Protein 4M0N (pdb70)

Sequence (212 aa):
LTEISVNHGEHKQVTLPDGTVVHLLNAGTVVMRYPTEEFTSDIRLVEMEGEAFFNVMRDEGKPFIVRTRQADVKVLGASFNVKAYQEDEELMAVSVRTGKVEVDMPESSVVMRLLPNEQIIIVNNTNGEILKKNEDAQKVTAWLQGGLYFNRTPISSSVIHDLERMYNQEIVLDPNVVFDDYIYGEHDNKSLEAVLNAIQYSTGIRYRKEESRIVLYKTS

InterPro domains:
  IPR006860 FecR protein [PF04773] (127-222)
  IPR012373 Fe(2+)-dicitrate sensor, transmembrane component [PIRSF018266] (3-333)
  IPR012373 Fe(2+)-dicitrate sensor, transmembrane component [PTHR30273] (1-334)
  IPR032508 Protein FecR, C-terminal [PF16344] (265-331)

Nearest PDB structures (foldseek):
  4m0n-assembly1_A  TM=1.005E+00  e=3.330E-44  Parabacteroides distasonis ATCC 8503
  4m0h-assembly2_B  TM=9.981E-01  e=7.808E-43  Parabacteroides distasonis ATCC 8503
  6ovm-assembly1_R  TM=8.233E-01  e=3.545E-16  Pseudomonas capeferrum
  7ahi-assembly1_5K  TM=8.043E-01  e=1.012E+00  Salmonella enterica subsp. enterica serovar Typhimurium str. LT2

Structure (mmCIF, N/CA/C/O backbone):
data_4M0N
#
_entry.id   4M0N
#
_cell.length_a   31.386
_cell.length_b   115.242
_cell.length_c   115.032
_cell.angle_alpha   90.000
_cell.angle_beta   90.000
_cell.angle_gamma   90.000
#
_symmetry.space_group_name_H-M   'C 2 2 21'
#
loop_
_entity.id
_entity.type
_entity.pdbx_description
1 polymer 'Conserved hypothetical protein, putative anti-sigma factor'
2 non-polymer 'MAGNESIUM ION'
3 non-polymer 1,2-ETHANEDIOL
4 water water
#
loop_
_atom_site.group_PDB
_atom_site.id
_atom_site.type_symbol
_atom_site.label_atom_id
_atom_site.label_alt_id
_atom_site.label_comp_id
_atom_site.label_asym_id
_atom_site.label_entity_id
_atom_site.label_seq_id
_atom_site.pdbx_PDB_ins_code
_atom_site.Cartn_x
_atom_site.Cartn_y
_atom_site.Cartn_z
_atom_site.occupancy
_atom_site.B_iso_or_equiv
_atom_site.auth_seq_id
_atom_site.auth_comp_id
_atom_site.auth_asym_id
_atom_site.auth_atom_id
_atom_site.pdbx_PDB_model_num
ATOM 1 N N . LEU A 1 20 ? 5.721 -35.552 6.725 1.00 33.45 125 LEU A N 1
ATOM 2 C CA . LEU A 1 20 ? 5.244 -34.208 7.179 1.00 30.98 125 LEU A CA 1
ATOM 3 C C . LEU A 1 20 ? 5.735 -33.120 6.252 1.00 29.53 125 LEU A C 1
ATOM 4 O O . LEU A 1 20 ? 6.901 -33.095 5.842 1.00 31.12 125 LEU A O 1
ATOM 9 N N . THR A 1 21 ? 4.822 -32.236 5.879 1.00 26.42 126 THR A N 1
ATOM 10 C CA . THR A 1 21 ? 5.235 -31.036 5.216 1.00 26.56 126 THR A CA 1
ATOM 11 C C . THR A 1 21 ? 4.731 -29.840 5.969 1.00 22.95 126 THR A C 1
ATOM 12 O O . THR A 1 21 ? 3.805 -29.912 6.791 1.00 24.23 126 THR A O 1
ATOM 16 N N . GLU A 1 22 ? 5.350 -28.724 5.642 1.00 21.06 127 GLU A N 1
ATOM 17 C CA . GLU A 1 22 ? 5.050 -27.520 6.324 1.00 21.13 127 GLU A CA 1
ATOM 18 C C . GLU A 1 22 ? 5.013 -26.387 5.339 1.00 23.03 127 GLU A C 1
ATOM 19 O O . GLU A 1 22 ? 5.918 -26.237 4.487 1.00 26.94 127 GLU A O 1
ATOM 25 N N . ILE A 1 23 ? 3.971 -25.583 5.448 1.00 22.67 128 ILE A N 1
ATOM 26 C CA . ILE A 1 23 ? 3.896 -24.385 4.661 1.00 24.85 128 ILE A CA 1
ATOM 27 C C . ILE A 1 23 ? 3.773 -23.196 5.555 1.00 25.33 128 ILE A C 1
ATOM 28 O O . ILE A 1 23 ? 3.203 -23.266 6.654 1.00 22.98 128 ILE A O 1
ATOM 33 N N . SER A 1 24 ? 4.323 -22.099 5.071 1.00 23.86 129 SER A N 1
ATOM 34 C CA . SER A 1 24 ? 4.262 -20.865 5.778 1.00 24.23 129 SER A CA 1
ATOM 35 C C . SER A 1 24 ? 3.878 -19.797 4.789 1.00 26.43 129 SER A C 1
ATOM 36 O O . SER A 1 24 ? 4.063 -19.955 3.563 1.00 27.32 129 SER A O 1
ATOM 39 N N . VAL A 1 25 ? 3.340 -18.719 5.331 1.00 19.71 130 VAL A N 1
ATOM 40 C CA . VAL A 1 25 ? 2.824 -17.608 4.563 1.00 19.23 130 VAL A CA 1
ATOM 41 C C . VAL A 1 25 ? 3.509 -16.360 5.050 1.00 18.35 130 VAL A C 1
ATOM 42 O O . VAL A 1 25 ? 3.518 -16.064 6.250 1.00 17.15 130 VAL A O 1
ATOM 46 N N . ASN A 1 26 ? 4.113 -15.637 4.136 1.00 19.14 131 ASN A N 1
ATOM 47 C CA . ASN A 1 26 ? 4.763 -14.394 4.489 1.00 21.86 131 ASN A CA 1
ATOM 48 C C . ASN A 1 26 ? 3.770 -13.327 4.859 1.00 18.76 131 ASN A C 1
ATOM 49 O O . ASN A 1 26 ? 2.575 -13.379 4.487 1.00 17.95 131 ASN A O 1
ATOM 54 N N . HIS A 1 27 ? 4.253 -12.303 5.550 1.00 21.00 132 HIS A N 1
ATOM 55 C CA . HIS A 1 27 ? 3.407 -11.137 5.777 1.00 20.70 132 HIS A CA 1
ATOM 56 C C . HIS A 1 27 ? 3.049 -10.505 4.419 1.00 19.29 132 HIS A C 1
ATOM 57 O O . HIS A 1 27 ? 3.864 -10.504 3.484 1.00 19.72 132 HIS A O 1
ATOM 64 N N . GLY A 1 28 ? 1.817 -10.011 4.300 1.00 20.12 133 GLY A N 1
ATOM 65 C CA . GLY A 1 28 ? 1.326 -9.441 3.046 1.00 21.62 133 GLY A CA 1
ATOM 66 C C . GLY A 1 28 ? 0.802 -10.426 2.023 1.00 23.79 133 GLY A C 1
ATOM 67 O O . GLY A 1 28 ? 0.459 -10.036 0.901 1.00 24.93 133 GLY A O 1
ATOM 68 N N . GLU A 1 29 ? 0.711 -11.704 2.402 1.00 20.49 134 GLU A N 1
ATOM 69 C CA . GLU A 1 29 ? 0.303 -12.771 1.496 1.00 21.21 134 GLU A CA 1
ATOM 70 C C . GLU A 1 29 ? -0.729 -13.679 2.150 1.00 21.32 134 GLU A C 1
ATOM 71 O O . GLU A 1 29 ? -0.990 -13.580 3.362 1.00 17.68 134 GLU A O 1
ATOM 77 N N . HIS A 1 30 ? -1.304 -14.545 1.309 1.00 24.30 135 HIS A N 1
ATOM 78 C CA . HIS A 1 30 ? -2.165 -15.662 1.718 1.00 25.73 135 HIS A CA 1
ATOM 79 C C . HIS A 1 30 ? -1.720 -16.911 0.986 1.00 30.74 135 HIS A C 1
ATOM 80 O O . HIS A 1 30 ? -0.995 -16.865 -0.030 1.00 29.98 135 HIS A O 1
ATOM 87 N N . LYS A 1 31 ? -2.240 -18.034 1.449 1.00 28.99 136 LYS A N 1
ATOM 88 C CA . LYS A 1 31 ? -2.099 -19.285 0.725 1.00 25.90 136 LYS A CA 1
ATOM 89 C C . LYS A 1 31 ? -3.386 -20.059 0.905 1.00 24.37 136 LYS A C 1
ATOM 90 O O . LYS A 1 31 ? -4.160 -19.858 1.864 1.00 22.54 136 LYS A O 1
ATOM 96 N N . GLN A 1 32 ? -3.639 -20.922 -0.060 1.00 25.32 137 GLN A N 1
ATOM 97 C CA . GLN A 1 32 ? -4.789 -21.799 0.004 1.00 28.12 137 GLN A CA 1
ATOM 98 C C . GLN A 1 32 ? -4.247 -23.141 -0.350 1.00 28.09 137 GLN A C 1
ATOM 99 O O . GLN A 1 32 ? -3.464 -23.289 -1.306 1.00 32.49 137 GLN A O 1
ATOM 105 N N . VAL A 1 33 ? -4.635 -24.132 0.423 1.00 21.17 138 VAL A N 1
ATOM 106 C CA . VAL A 1 33 ? -4.194 -25.482 0.173 1.00 24.40 138 VAL A CA 1
ATOM 107 C C . VAL A 1 33 ? -5.330 -26.456 0.364 1.00 24.79 138 VAL A C 1
ATOM 108 O O . VAL A 1 33 ? -6.208 -26.273 1.205 1.00 25.46 138 VAL A O 1
ATOM 112 N N . THR A 1 34 ? -5.329 -27.488 -0.457 1.00 24.52 139 THR A N 1
ATOM 113 C CA . THR A 1 34 ? -6.259 -28.553 -0.280 1.00 26.45 139 THR A CA 1
ATOM 114 C C . THR A 1 34 ? -5.499 -29.720 0.339 1.00 24.21 139 THR A C 1
ATOM 115 O O . THR A 1 34 ? -4.486 -30.188 -0.205 1.00 24.69 139 THR A O 1
ATOM 119 N N . LEU A 1 35 ? -5.999 -30.193 1.472 1.00 23.83 140 LEU A N 1
ATOM 120 C CA . LEU A 1 35 ? -5.385 -31.315 2.151 1.00 23.03 140 LEU A CA 1
ATOM 121 C C . LEU A 1 35 ? -5.739 -32.664 1.511 1.00 26.78 140 LEU A C 1
ATOM 122 O O . LEU A 1 35 ? -6.662 -32.757 0.702 1.00 23.63 140 LEU A O 1
ATOM 127 N N . PRO A 1 36 ? -5.009 -33.727 1.878 1.00 26.87 141 PRO A N 1
ATOM 128 C CA . PRO A 1 36 ? -5.232 -35.055 1.276 1.00 28.92 141 PRO A CA 1
ATOM 129 C C . PRO A 1 36 ? -6.645 -35.606 1.417 1.00 27.98 141 PRO A C 1
ATOM 130 O O . PRO A 1 36 ? -7.049 -36.461 0.623 1.00 29.78 141 PRO A O 1
ATOM 134 N N . ASP A 1 37 ? -7.376 -35.161 2.441 1.00 27.62 142 ASP A N 1
ATOM 135 C CA . ASP A 1 37 ? -8.753 -35.585 2.646 1.00 25.56 142 ASP A CA 1
ATOM 136 C C . ASP A 1 37 ? -9.758 -34.702 1.894 1.00 25.50 142 ASP A C 1
ATOM 137 O O . ASP A 1 37 ? -10.965 -34.906 2.027 1.00 26.91 142 ASP A O 1
ATOM 142 N N . GLY A 1 38 ? -9.276 -33.682 1.183 1.00 23.13 143 GLY A N 1
ATOM 143 C CA . GLY A 1 38 ? -10.168 -32.750 0.485 1.00 24.10 143 GLY A CA 1
ATOM 144 C C . GLY A 1 38 ? -10.534 -31.499 1.272 1.00 21.80 143 GLY A C 1
ATOM 145 O O . GLY A 1 38 ? -11.231 -30.623 0.763 1.00 22.13 143 GLY A O 1
ATOM 146 N N . THR A 1 39 ? -10.096 -31.415 2.531 1.00 20.91 144 THR A N 1
ATOM 147 C CA . THR A 1 39 ? -10.282 -30.225 3.325 1.00 19.58 144 THR A CA 1
ATOM 148 C C . THR A 1 39 ? -9.533 -29.050 2.704 1.00 18.34 144 THR A C 1
ATOM 149 O O . THR A 1 39 ? -8.374 -29.183 2.332 1.00 19.75 144 THR A O 1
ATOM 153 N N . VAL A 1 40 ? -10.185 -27.900 2.610 1.00 18.32 145 VAL A N 1
ATOM 154 C CA . VAL A 1 40 ? -9.576 -26.707 2.065 1.00 19.54 145 VAL A CA 1
ATOM 155 C C . VAL A 1 40 ? -9.173 -25.838 3.242 1.00 17.24 145 VAL A C 1
ATOM 156 O O . VAL A 1 40 ? -9.970 -25.622 4.170 1.00 17.42 145 VAL A O 1
ATOM 160 N N . VAL A 1 41 ? -7.937 -25.387 3.224 1.00 15.99 146 VAL A N 1
ATOM 161 C CA . VAL A 1 41 ? -7.451 -24.503 4.242 1.00 15.80 146 VAL A CA 1
ATOM 162 C C . VAL A 1 41 ? -6.950 -23.211 3.591 1.00 16.58 146 VAL A C 1
ATOM 163 O O . VAL A 1 41 ? -6.129 -23.260 2.653 1.00 18.66 146 VAL A O 1
ATOM 167 N N . HIS A 1 42 ? -7.456 -22.088 4.058 1.00 15.43 147 HIS A N 1
ATOM 168 C CA . HIS A 1 42 ? -6.941 -20.762 3.673 1.00 16.53 147 HIS A CA 1
ATOM 169 C C . HIS A 1 42 ? -6.075 -20.269 4.815 1.00 15.30 147 HIS A C 1
ATOM 170 O O . HIS A 1 42 ? -6.536 -20.233 5.971 1.00 15.57 147 HIS A O 1
ATOM 177 N N . LEU A 1 43 ? -4.826 -19.890 4.502 1.00 14.36 148 LEU A N 1
ATOM 178 C CA A LEU A 1 43 ? -3.868 -19.461 5.511 0.50 15.15 148 LEU A CA 1
ATOM 179 C CA B LEU A 1 43 ? -3.848 -19.474 5.502 0.50 15.30 148 LEU A CA 1
ATOM 180 C C . LEU A 1 43 ? -3.606 -17.979 5.371 1.00 15.26 148 LEU A C 1
ATOM 181 O O . LEU A 1 43 ? -3.292 -17.504 4.283 1.00 16.85 148 LEU A O 1
ATOM 190 N N . ASN A 1 44 ? -3.735 -17.246 6.476 1.00 12.86 149 ASN A N 1
ATOM 191 C CA . ASN A 1 44 ? -3.527 -15.804 6.480 1.00 14.61 149 ASN A CA 1
ATOM 192 C C . ASN A 1 44 ? -2.038 -15.510 6.646 1.00 14.15 149 ASN A C 1
ATOM 193 O O . ASN A 1 44 ? -1.250 -16.389 6.997 1.00 15.00 149 ASN A O 1
ATOM 198 N N . ALA A 1 45 ? -1.674 -14.269 6.369 1.00 14.20 150 ALA A N 1
ATOM 199 C CA . ALA A 1 45 ? -0.327 -13.758 6.490 1.00 14.83 150 ALA A CA 1
ATOM 200 C C . ALA A 1 45 ? 0.306 -14.132 7.822 1.00 15.01 150 ALA A C 1
ATOM 201 O O . ALA A 1 45 ? -0.303 -13.951 8.879 1.00 14.31 150 ALA A O 1
ATOM 203 N N . GLY A 1 46 ? 1.516 -14.681 7.776 1.00 15.99 151 GLY A N 1
ATOM 204 C CA . GLY A 1 46 ? 2.258 -14.919 9.017 1.00 16.02 151 GLY A CA 1
ATOM 205 C C . GLY A 1 46 ? 2.057 -16.268 9.648 1.00 15.86 151 GLY A C 1
ATOM 206 O O . GLY A 1 46 ? 2.482 -16.505 10.803 1.00 16.19 151 GLY A O 1
ATOM 207 N N . THR A 1 47 ? 1.362 -17.137 8.931 1.00 14.83 152 THR A N 1
ATOM 208 C CA . THR A 1 47 ? 0.935 -18.432 9.458 1.00 13.99 152 THR A CA 1
ATOM 209 C C . THR A 1 47 ? 1.784 -19.580 8.992 1.00 15.32 152 THR A C 1
ATOM 210 O O . THR A 1 47 ? 2.275 -19.586 7.867 1.00 17.21 152 THR A O 1
ATOM 214 N N . VAL A 1 48 ? 1.908 -20.566 9.873 1.00 15.14 153 VAL A N 1
ATOM 215 C CA A VAL A 1 48 ? 2.576 -21.834 9.580 0.50 15.57 153 VAL A CA 1
ATOM 216 C CA B VAL A 1 48 ? 2.564 -21.828 9.546 0.50 15.60 153 VAL A CA 1
ATOM 217 C C . VAL A 1 48 ? 1.629 -22.967 9.866 1.00 16.07 153 VAL A C 1
ATOM 218 O O . VAL A 1 48 ? 0.930 -22.938 10.900 1.00 14.78 153 VAL A O 1
ATOM 225 N N . MET A 1 49 ? 1.597 -23.945 8.959 1.00 15.71 154 MET A N 1
ATOM 226 C CA . MET A 1 49 ? 0.839 -25.149 9.146 1.00 15.87 154 MET A CA 1
ATOM 227 C C . MET A 1 49 ? 1.666 -26.381 8.730 1.00 16.50 154 MET A C 1
ATOM 228 O O . MET A 1 49 ? 2.352 -26.377 7.693 1.00 17.36 154 MET A O 1
ATOM 233 N N . ARG A 1 50 ? 1.564 -27.426 9.546 1.00 16.63 155 ARG A N 1
ATOM 234 C CA . ARG A 1 50 ? 2.274 -28.689 9.373 1.00 20.39 155 ARG A CA 1
ATOM 235 C C . ARG A 1 50 ? 1.221 -29.769 9.230 1.00 21.48 155 ARG A C 1
ATOM 236 O O . ARG A 1 50 ? 0.286 -29.845 10.041 1.00 20.37 155 ARG A O 1
ATOM 244 N N . TYR A 1 51 ? 1.340 -30.586 8.185 1.00 20.21 156 TYR A N 1
ATOM 245 C CA . TYR A 1 51 ? 0.364 -31.642 7.906 1.00 21.99 156 TYR A CA 1
ATOM 246 C C . TYR A 1 51 ? 1.085 -32.769 7.202 1.00 24.57 156 TYR A C 1
ATOM 247 O O . TYR A 1 51 ? 2.162 -32.545 6.618 1.00 23.62 156 TYR A O 1
ATOM 256 N N . PRO A 1 52 ? 0.517 -33.981 7.276 1.00 25.60 157 PRO A N 1
ATOM 257 C CA . PRO A 1 52 ? 1.095 -35.158 6.643 1.00 27.14 157 PRO A CA 1
ATOM 258 C C . PRO A 1 52 ? 0.650 -35.247 5.173 1.00 27.79 157 PRO A C 1
ATOM 259 O O . PRO A 1 52 ? -0.451 -34.841 4.830 1.00 25.41 157 PRO A O 1
ATOM 263 N N . THR A 1 53 ? 1.482 -35.795 4.298 1.00 31.26 158 THR A N 1
ATOM 264 C CA . THR A 1 53 ? 1.058 -35.960 2.895 1.00 33.07 158 THR A CA 1
ATOM 265 C C . THR A 1 53 ? -0.057 -37.033 2.743 1.00 33.26 158 THR A C 1
ATOM 266 O O . THR A 1 53 ? -0.732 -37.092 1.725 1.00 35.80 158 THR A O 1
ATOM 270 N N . GLU A 1 54 ? -0.252 -37.851 3.772 1.00 33.80 159 GLU A N 1
ATOM 271 C CA A GLU A 1 54 ? -1.372 -38.785 3.862 0.50 34.53 159 GLU A CA 1
ATOM 272 C CA B GLU A 1 54 ? -1.421 -38.731 3.863 0.50 33.14 159 GLU A CA 1
ATOM 273 C C . GLU A 1 54 ? -1.841 -38.851 5.316 1.00 34.03 159 GLU A C 1
ATOM 274 O O . GLU A 1 54 ? -1.003 -38.883 6.215 1.00 31.52 159 GLU A O 1
ATOM 285 N N . PHE A 1 55 ? -3.154 -38.880 5.548 1.00 33.40 160 PHE A N 1
ATOM 286 C CA . PHE A 1 55 ? -3.701 -39.026 6.895 1.00 35.11 160 PHE A CA 1
ATOM 287 C C . PHE A 1 55 ? -3.819 -40.541 7.146 1.00 40.50 160 PHE A C 1
ATOM 288 O O . PHE A 1 55 ? -4.790 -41.174 6.721 1.00 43.59 160 PHE A O 1
ATOM 296 N N . THR A 1 56 ? -2.819 -41.117 7.797 1.00 46.36 161 THR A N 1
ATOM 297 C CA . THR A 1 56 ? -2.776 -42.574 7.990 1.00 55.87 161 THR A CA 1
ATOM 298 C C . THR A 1 56 ? -3.340 -43.026 9.340 1.00 58.52 161 THR A C 1
ATOM 299 O O . THR A 1 56 ? -3.588 -44.220 9.537 1.00 58.97 161 THR A O 1
ATOM 303 N N . SER A 1 57 ? -3.536 -42.092 10.271 1.00 47.29 162 SER A N 1
ATOM 304 C CA . SER A 1 57 ? -3.997 -42.466 11.610 1.00 52.04 162 SER A CA 1
ATOM 305 C C . SER A 1 57 ? -5.529 -42.471 11.666 1.00 49.92 162 SER A C 1
ATOM 306 O O . SER A 1 57 ? -6.184 -42.292 10.638 1.00 56.59 162 SER A O 1
ATOM 309 N N . ASP A 1 58 ? -6.090 -42.694 12.857 1.00 42.60 163 ASP A N 1
ATOM 310 C CA . ASP A 1 58 ? -7.545 -42.627 13.064 1.00 42.02 163 ASP A CA 1
ATOM 311 C C . ASP A 1 58 ? -8.061 -41.184 13.223 1.00 34.82 163 ASP A C 1
ATOM 312 O O . ASP A 1 58 ? -9.264 -40.956 13.413 1.00 33.97 163 ASP A O 1
ATOM 317 N N . ILE A 1 59 ? -7.156 -40.215 13.179 1.00 34.16 164 ILE A N 1
ATOM 318 C CA . ILE A 1 59 ? -7.559 -38.821 13.222 1.00 31.84 164 ILE A CA 1
ATOM 319 C C . ILE A 1 59 ? -6.853 -38.125 12.079 1.00 28.84 164 ILE A C 1
ATOM 320 O O . ILE A 1 59 ? -5.801 -38.575 11.611 1.00 31.80 164 ILE A O 1
ATOM 325 N N . ARG A 1 60 ? -7.468 -37.063 11.592 1.00 24.41 165 ARG A N 1
ATOM 326 C CA . ARG A 1 60 ? -6.843 -36.208 10.622 1.00 22.00 165 ARG A CA 1
ATOM 327 C C . ARG A 1 60 ? -6.269 -35.025 11.408 1.00 22.77 165 ARG A C 1
ATOM 328 O O . ARG A 1 60 ? -7.003 -34.109 11.730 1.00 23.49 165 ARG A O 1
ATOM 336 N N . LEU A 1 61 ? -4.967 -35.051 11.689 1.00 20.94 166 LEU A N 1
ATOM 337 C CA . LEU A 1 61 ? -4.326 -34.046 12.545 1.00 23.11 166 LEU A CA 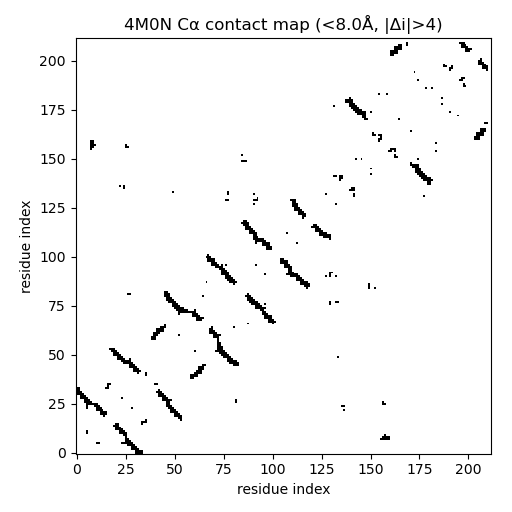1
ATOM 338 C C . LEU A 1 61 ? -3.441 -33.084 11.773 1.00 21.56 166 LEU A C 1
ATOM 339 O O . LEU A 1 61 ? -2.588 -33.508 11.002 1.00 21.16 166 LEU A O 1
ATOM 344 N N . VAL A 1 62 ? -3.639 -31.787 11.995 1.00 17.32 167 VAL A N 1
ATOM 345 C CA . VAL A 1 62 ? -2.733 -30.759 11.515 1.00 16.63 167 VAL A CA 1
ATOM 346 C C . VAL A 1 62 ? -2.333 -29.873 12.707 1.00 15.67 167 VAL A C 1
ATOM 347 O O . VAL A 1 62 ? -3.033 -29.833 13.744 1.00 14.76 167 VAL A O 1
ATOM 351 N N . GLU A 1 63 ? -1.163 -29.255 12.592 1.00 15.59 168 GLU A N 1
ATOM 352 C CA . GLU A 1 63 ? -0.663 -28.320 13.599 1.00 16.14 168 GLU A CA 1
ATOM 353 C C . GLU A 1 63 ? -0.552 -26.973 12.951 1.00 15.55 168 GLU A C 1
ATOM 354 O O . GLU A 1 63 ? -0.124 -26.864 11.801 1.00 16.32 168 GLU A O 1
ATOM 360 N N . MET A 1 64 ? -0.969 -25.929 13.660 1.00 15.99 169 MET A N 1
ATOM 361 C CA . MET A 1 64 ? -0.958 -24.629 13.084 1.00 14.90 169 MET A CA 1
ATOM 362 C C . MET A 1 64 ? -0.645 -23.570 14.116 1.00 14.92 169 MET A C 1
ATOM 363 O O . MET A 1 64 ? -1.042 -23.676 15.275 1.00 14.43 169 MET A O 1
ATOM 368 N N . GLU A 1 65 ? 0.097 -22.561 13.692 1.00 13.77 170 GLU A N 1
ATOM 369 C CA . GLU A 1 65 ? 0.314 -21.351 14.435 1.00 15.12 170 GLU A CA 1
ATOM 370 C C . GLU A 1 65 ? 0.131 -20.179 13.490 1.00 14.87 170 GLU A C 1
ATOM 371 O O . GLU A 1 65 ? 0.737 -20.142 12.395 1.00 16.15 170 GLU A O 1
ATOM 377 N N . GLY A 1 66 ? -0.761 -19.263 13.862 1.00 14.13 171 GLY A N 1
ATOM 378 C CA . GLY A 1 66 ? -1.183 -18.164 12.986 1.00 12.46 171 GLY A CA 1
ATOM 379 C C . GLY A 1 66 ? -2.679 -18.213 12.832 1.00 12.68 171 GLY A C 1
ATOM 380 O O . GLY A 1 66 ? -3.379 -18.628 13.759 1.00 13.68 171 GLY A O 1
ATOM 381 N N . GLU A 1 67 ? -3.176 -17.865 11.647 1.00 12.76 172 GLU A N 1
ATOM 382 C CA . GLU A 1 67 ? -4.614 -17.851 11.391 1.00 12.13 172 GLU A CA 1
ATOM 383 C C . GLU A 1 67 ? -4.953 -18.581 10.131 1.00 13.14 172 GLU A C 1
ATOM 384 O O . GLU A 1 67 ? -4.305 -18.380 9.094 1.00 13.45 172 GLU A O 1
ATOM 390 N N . ALA A 1 68 ? -5.939 -19.485 10.215 1.00 13.78 173 ALA A N 1
ATOM 391 C CA . ALA A 1 68 ? -6.379 -20.235 9.051 1.00 12.78 173 ALA A CA 1
ATOM 392 C C . ALA A 1 68 ? -7.860 -20.488 9.138 1.00 12.28 173 ALA A C 1
ATOM 393 O O . ALA A 1 68 ? -8.408 -20.645 10.226 1.00 12.84 173 ALA A O 1
ATOM 395 N N . PHE A 1 69 ? -8.477 -20.539 7.963 1.00 13.19 174 PHE A N 1
ATOM 396 C CA . PHE A 1 69 ? -9.887 -20.921 7.831 1.00 13.53 174 PHE A CA 1
ATOM 397 C C . PHE A 1 69 ? -9.896 -22.317 7.221 1.00 14.31 174 PHE A C 1
ATOM 398 O O . PHE A 1 69 ? -9.359 -22.533 6.113 1.00 16.14 174 PHE A O 1
ATOM 406 N N . PHE A 1 70 ? -10.550 -23.235 7.922 1.00 13.70 175 PHE A N 1
ATOM 407 C CA . PHE A 1 70 ? -10.698 -24.616 7.531 1.00 14.52 175 PHE A CA 1
ATOM 408 C C . PHE A 1 70 ? -12.120 -24.925 7.056 1.00 14.68 175 PHE A C 1
ATOM 409 O O . PHE A 1 70 ? -13.085 -24.598 7.745 1.00 16.87 175 PHE A O 1
ATOM 417 N N . ASN A 1 71 ? -12.244 -25.535 5.885 1.00 16.61 176 ASN A N 1
ATOM 418 C CA . ASN A 1 71 ? -13.522 -26.085 5.471 1.00 17.89 176 ASN A CA 1
ATOM 419 C C . ASN A 1 71 ? -13.316 -27.584 5.411 1.00 18.81 176 ASN A C 1
ATOM 420 O O . ASN A 1 71 ? -12.826 -28.117 4.415 1.00 18.22 176 ASN A O 1
ATOM 425 N N . VAL A 1 72 ? -13.650 -28.247 6.520 1.00 20.21 177 VAL A N 1
ATOM 426 C CA . VAL A 1 72 ? -13.349 -29.650 6.699 1.00 19.62 177 VAL A CA 1
ATOM 427 C C . VAL A 1 72 ? -14.363 -30.588 6.075 1.00 25.82 177 VAL A C 1
ATOM 428 O O . VAL A 1 72 ? -15.531 -30.547 6.402 1.00 25.22 177 VAL A O 1
ATOM 432 N N . MET A 1 73 ? -13.859 -31.436 5.176 1.00 29.36 178 MET A N 1
ATOM 433 C CA . MET A 1 73 ? -14.620 -32.516 4.578 1.00 29.11 178 MET A CA 1
ATOM 434 C C . MET A 1 73 ? -15.147 -33.491 5.629 1.00 32.11 178 MET A C 1
ATOM 435 O O . MET A 1 73 ? -14.400 -33.982 6.459 1.00 27.98 178 MET A O 1
ATOM 440 N N . ARG A 1 74 ? -16.453 -33.760 5.588 1.00 31.80 179 ARG A N 1
ATOM 441 C CA . ARG A 1 74 ? -17.079 -34.544 6.619 1.00 35.71 179 ARG A CA 1
ATOM 442 C C . ARG A 1 74 ? -16.561 -35.962 6.523 1.00 39.27 179 ARG A C 1
ATOM 443 O O . ARG A 1 74 ? -16.601 -36.582 5.466 1.00 44.15 179 ARG A O 1
ATOM 451 N N . ASP A 1 75 ? -16.000 -36.417 7.633 1.00 45.39 180 ASP A N 1
ATOM 452 C CA . ASP A 1 75 ? -15.729 -37.816 7.856 1.00 41.61 180 ASP A CA 1
ATOM 453 C C . ASP A 1 75 ? -16.062 -38.079 9.321 1.00 43.02 180 ASP A C 1
ATOM 454 O O . ASP A 1 75 ? -15.268 -37.782 10.211 1.00 38.62 180 ASP A O 1
ATOM 459 N N . GLU A 1 76 ? -17.262 -38.601 9.572 1.00 44.14 181 GLU A N 1
ATOM 460 C CA . GLU A 1 76 ? -17.676 -38.936 10.937 1.00 49.35 181 GLU A CA 1
ATOM 461 C C . GLU A 1 76 ? -16.746 -39.988 11.550 1.00 48.68 181 GLU A C 1
ATOM 462 O O . GLU A 1 76 ? -16.499 -39.987 12.757 1.00 52.33 181 GLU A O 1
ATOM 468 N N . GLY A 1 77 ? -16.221 -40.870 10.707 1.00 48.35 182 GLY A N 1
ATOM 469 C CA . GLY A 1 77 ? -15.322 -41.928 11.160 1.00 47.87 182 GLY A CA 1
ATOM 470 C C . GLY A 1 77 ? -13.919 -41.483 11.521 1.00 48.33 182 GLY A C 1
ATOM 471 O O . GLY A 1 77 ? -13.147 -42.280 12.048 1.00 45.09 182 GLY A O 1
ATOM 472 N N . LYS A 1 78 ? -13.590 -40.213 11.253 1.00 38.37 183 LYS A N 1
ATOM 473 C CA . LYS A 1 78 ? -12.219 -39.746 11.342 1.00 35.79 183 LYS A CA 1
ATOM 474 C C . LYS A 1 78 ? -12.230 -38.257 11.703 1.00 28.52 183 LYS A C 1
ATOM 475 O O . LYS A 1 78 ? -12.304 -37.401 10.827 1.00 31.56 183 LYS A O 1
ATOM 481 N N . PRO A 1 79 ? -12.215 -37.951 13.004 1.00 24.39 184 PRO A N 1
ATOM 482 C CA . PRO A 1 79 ? -12.243 -36.549 13.388 1.00 23.67 184 PRO A CA 1
ATOM 483 C C . PRO A 1 79 ? -11.045 -35.806 12.827 1.00 22.26 184 PRO A C 1
ATOM 484 O O . PRO A 1 79 ? -9.966 -36.402 12.624 1.00 28.59 184 PRO A O 1
ATOM 488 N N . PHE A 1 80 ? -11.246 -34.521 12.571 1.00 19.96 185 PHE A N 1
ATOM 489 C CA . PHE A 1 80 ? -10.193 -33.635 12.101 1.00 19.20 185 PHE A CA 1
ATOM 490 C C . PHE A 1 80 ? -9.802 -32.771 13.289 1.00 17.87 185 PHE A C 1
ATOM 491 O O . PHE A 1 80 ? -10.680 -32.216 13.925 1.00 16.92 185 PHE A O 1
ATOM 499 N N . ILE A 1 81 ? -8.509 -32.671 13.566 1.00 16.10 186 ILE A N 1
ATOM 500 C CA . ILE A 1 81 ? -8.036 -31.862 14.688 1.00 16.97 186 ILE A CA 1
ATOM 501 C C . ILE A 1 81 ? -7.059 -30.804 14.223 1.00 15.61 186 ILE A C 1
ATOM 502 O O . ILE A 1 81 ? -6.017 -31.105 13.593 1.00 16.01 186 ILE A O 1
ATOM 507 N N . VAL A 1 82 ? -7.384 -29.554 14.524 1.00 13.72 187 VAL A N 1
ATOM 508 C CA . VAL A 1 82 ? -6.410 -28.485 14.341 1.00 13.98 187 VAL A CA 1
ATOM 509 C C . VAL A 1 82 ? -5.763 -28.277 15.711 1.00 14.37 187 VAL A C 1
ATOM 510 O O . VAL A 1 82 ? -6.418 -27.847 16.657 1.00 13.59 187 VAL A O 1
ATOM 514 N N . ARG A 1 83 ? -4.490 -28.604 15.801 1.00 13.69 188 ARG A N 1
ATOM 515 C CA . ARG A 1 83 ? -3.743 -28.505 17.046 1.00 14.84 188 ARG A CA 1
ATOM 516 C C . ARG A 1 83 ? -2.940 -27.228 17.075 1.00 14.99 188 ARG A C 1
ATOM 517 O O . ARG A 1 83 ? -2.010 -27.014 16.274 1.00 15.07 188 ARG A O 1
ATOM 525 N N . THR A 1 84 ? -3.335 -26.378 18.004 1.00 14.78 189 THR A N 1
ATOM 526 C CA . THR A 1 84 ? -2.607 -25.189 18.321 1.00 13.49 189 THR A CA 1
ATOM 527 C C . THR A 1 84 ? -2.033 -25.296 19.728 1.00 14.34 189 THR A C 1
ATOM 528 O O . THR A 1 84 ? -2.404 -26.163 20.525 1.00 15.67 189 THR A O 1
ATOM 532 N N . ARG A 1 85 ? -1.109 -24.402 20.015 1.00 15.20 190 ARG A N 1
ATOM 533 C CA . ARG A 1 85 ? -0.493 -24.426 21.318 1.00 17.93 190 ARG A CA 1
ATOM 534 C C . ARG A 1 85 ? -1.544 -24.375 22.429 1.00 18.89 190 ARG A C 1
ATOM 535 O O . ARG A 1 85 ? -1.394 -25.069 23.434 1.00 20.57 190 ARG A O 1
ATOM 543 N N . GLN A 1 86 ? -2.569 -23.541 22.247 1.00 17.75 191 GLN A N 1
ATOM 544 C CA . GLN A 1 86 ? -3.556 -23.247 23.276 1.00 19.81 191 GLN A CA 1
ATOM 545 C C . GLN A 1 86 ? -4.669 -24.294 23.371 1.00 18.63 191 GLN A C 1
ATOM 546 O O . GLN A 1 86 ? -5.303 -24.434 24.421 1.00 19.61 191 GLN A O 1
ATOM 552 N N . ALA A 1 87 ? -4.936 -24.965 22.251 1.00 15.18 192 ALA A N 1
ATOM 553 C CA . ALA A 1 87 ? -6.173 -25.719 22.125 1.00 14.00 192 ALA A CA 1
ATOM 554 C C . ALA A 1 87 ? -6.138 -26.639 20.962 1.00 14.45 192 ALA A C 1
ATOM 555 O O . ALA A 1 87 ? -5.511 -26.360 19.945 1.00 15.38 192 ALA A O 1
ATOM 557 N N . ASP A 1 88 ? -6.868 -27.728 21.091 1.00 13.31 193 ASP A N 1
ATOM 558 C CA . ASP A 1 88 ? -7.224 -28.504 19.925 1.00 14.61 193 ASP A CA 1
ATOM 559 C C . ASP A 1 88 ? -8.615 -28.126 19.481 1.00 15.44 193 ASP A C 1
ATOM 560 O O . ASP A 1 88 ? -9.544 -28.046 20.299 1.00 18.46 193 ASP A O 1
ATOM 565 N N . VAL A 1 89 ? -8.801 -27.988 18.173 1.00 14.08 194 VAL A N 1
ATOM 566 C CA . VAL A 1 89 ? -10.123 -27.777 17.637 1.00 14.67 194 VAL A CA 1
ATOM 567 C C . VAL A 1 89 ? -10.493 -29.032 16.869 1.00 16.09 194 VAL A C 1
ATOM 568 O O . VAL A 1 89 ? -9.830 -29.386 15.880 1.00 17.41 194 VAL A O 1
ATOM 572 N N . LYS A 1 90 ? -11.573 -29.683 17.302 1.00 14.89 195 LYS A N 1
ATOM 573 C CA . LYS A 1 90 ? -11.945 -31.011 16.807 1.00 17.90 195 LYS A CA 1
ATOM 574 C C . LYS A 1 90 ? -13.294 -30.985 16.112 1.00 17.40 195 LYS A C 1
ATOM 575 O O . LYS A 1 90 ? -14.271 -30.466 16.671 1.00 18.39 195 LYS A O 1
ATOM 581 N N . VAL A 1 91 ? -13.356 -31.484 14.886 1.00 16.56 196 VAL A N 1
ATOM 582 C CA . VAL A 1 91 ? -14.601 -31.508 14.177 1.00 17.77 196 VAL A CA 1
ATOM 583 C C . VAL A 1 91 ? -14.761 -32.839 13.451 1.00 19.70 196 VAL A C 1
ATOM 584 O O . VAL A 1 91 ? -13.781 -33.567 13.234 1.00 20.04 196 VAL A O 1
ATOM 588 N N . LEU A 1 92 ? -15.988 -33.122 13.031 1.00 22.11 197 LEU A N 1
ATOM 589 C CA . LEU A 1 92 ? -16.207 -34.179 12.049 1.00 23.22 197 LEU A CA 1
ATOM 590 C C . LEU A 1 92 ? -16.363 -33.607 10.641 1.00 22.47 197 LEU A C 1
ATOM 591 O O . LEU A 1 92 ? -15.895 -34.175 9.662 1.00 26.13 197 LEU A O 1
ATOM 596 N N . GLY A 1 93 ? -17.053 -32.482 10.560 1.00 25.22 198 GLY A N 1
ATOM 597 C CA . GLY A 1 93 ? -17.265 -31.779 9.303 1.00 26.46 198 GLY A CA 1
ATOM 598 C C . GLY A 1 93 ? -17.779 -30.432 9.721 1.00 24.88 198 GLY A C 1
ATOM 599 O O . GLY A 1 93 ? -18.801 -30.351 10.356 1.00 27.43 198 GLY A O 1
ATOM 600 N N . ALA A 1 94 ? -17.025 -29.377 9.435 1.00 18.86 199 ALA A N 1
ATOM 601 C CA . ALA A 1 94 ? -17.400 -28.020 9.816 1.00 18.17 199 ALA A CA 1
ATOM 602 C C . ALA A 1 94 ? -16.499 -27.044 9.095 1.00 16.46 199 ALA A C 1
ATOM 603 O O . ALA A 1 94 ? -15.449 -27.445 8.593 1.00 16.55 199 ALA A O 1
ATOM 605 N N . SER A 1 95 ? -16.898 -25.788 9.010 1.00 15.03 200 SER A N 1
ATOM 606 C CA . SER A 1 95 ? -15.969 -24.767 8.527 1.00 16.12 200 SER A CA 1
ATOM 607 C C . SER A 1 95 ? -15.837 -23.732 9.608 1.00 15.82 200 SER A C 1
ATOM 608 O O . SER A 1 95 ? -16.811 -23.308 10.227 1.00 15.61 200 SER A O 1
ATOM 611 N N . PHE A 1 96 ? -14.605 -23.341 9.848 1.00 14.49 201 PHE A N 1
ATOM 612 C CA . PHE A 1 96 ? -14.306 -22.507 11.006 1.00 15.06 201 PHE A CA 1
ATOM 613 C C . PHE A 1 96 ? -12.964 -21.834 10.862 1.00 12.93 201 PHE A C 1
ATOM 614 O O . PHE A 1 96 ? -12.066 -22.338 10.157 1.00 14.17 201 PHE A O 1
ATOM 622 N N . ASN A 1 97 ? -12.859 -20.683 11.531 1.00 11.82 202 ASN A N 1
ATOM 623 C CA . ASN A 1 97 ? -11.624 -19.917 11.626 1.00 10.79 202 ASN A CA 1
ATOM 624 C C . ASN A 1 97 ? -10.917 -20.140 12.938 1.00 10.47 202 ASN A C 1
ATOM 625 O O . ASN A 1 97 ? -11.525 -20.162 13.991 1.00 11.53 202 ASN A O 1
ATOM 630 N N . VAL A 1 98 ? -9.593 -20.287 12.865 1.00 10.57 203 VAL A N 1
ATOM 631 C CA . VAL A 1 98 ? -8.756 -20.380 14.051 1.00 11.54 203 VAL A CA 1
ATOM 632 C C . VAL A 1 98 ? -7.710 -19.293 13.918 1.00 11.72 203 VAL A C 1
ATOM 633 O O . VAL A 1 98 ? -6.910 -19.289 12.985 1.00 12.86 203 VAL A O 1
ATOM 637 N N . LYS A 1 99 ? -7.772 -18.355 14.842 1.00 11.24 204 LYS A N 1
ATOM 638 C CA . LYS A 1 99 ? -6.813 -17.243 14.862 1.00 11.74 204 LYS A CA 1
ATOM 639 C C . LYS A 1 99 ? -5.982 -17.426 16.097 1.00 11.80 204 LYS A C 1
ATOM 640 O O . LYS A 1 99 ? -6.459 -17.208 17.231 1.00 11.90 204 LYS A O 1
ATOM 646 N N . ALA A 1 100 ? -4.716 -17.809 15.918 1.00 12.59 205 ALA A N 1
ATOM 647 C CA . ALA A 1 100 ? -3.848 -18.238 17.035 1.00 12.45 205 ALA A CA 1
ATOM 648 C C . ALA A 1 100 ? -2.403 -17.870 16.760 1.00 13.11 205 ALA A C 1
ATOM 649 O O . ALA A 1 100 ? -1.531 -18.696 16.751 1.00 13.01 205 ALA A O 1
ATOM 651 N N . TYR A 1 101 ? -2.181 -16.605 16.493 1.00 12.51 206 TYR A N 1
ATOM 652 C CA . TYR A 1 101 ? -0.831 -16.096 16.270 1.00 12.60 206 TYR A CA 1
ATOM 653 C C . TYR A 1 101 ? -0.106 -16.114 17.619 1.00 14.40 206 TYR A C 1
ATOM 654 O O . TYR A 1 101 ? -0.588 -15.579 18.643 1.00 14.98 206 TYR A O 1
ATOM 663 N N . GLN A 1 102 ? 1.082 -16.699 17.604 1.00 15.91 207 GLN A N 1
ATOM 664 C CA . GLN A 1 102 ? 1.854 -16.817 18.840 1.00 17.09 207 GLN A CA 1
ATOM 665 C C . GLN A 1 102 ? 2.259 -15.472 19.429 1.00 17.97 207 GLN A C 1
ATOM 666 O O . GLN A 1 102 ? 2.371 -15.351 20.673 1.00 18.60 207 GLN A O 1
ATOM 672 N N . GLU A 1 103 ? 2.407 -14.452 18.579 1.00 17.69 208 GLU A N 1
ATOM 673 C CA . GLU A 1 103 ? 2.682 -13.075 19.031 1.00 20.23 208 GLU A CA 1
ATOM 674 C C . GLU A 1 103 ? 1.506 -12.237 19.574 1.00 20.13 208 GLU A C 1
ATOM 675 O O . GLU A 1 103 ? 1.710 -11.099 20.032 1.00 21.33 208 GLU A O 1
ATOM 681 N N . ASP A 1 104 ? 0.283 -12.760 19.527 1.00 16.80 209 ASP A N 1
ATOM 682 C CA . ASP A 1 104 ? -0.901 -11.974 19.868 1.00 16.13 209 ASP A CA 1
ATOM 683 C C . ASP A 1 104 ? -1.350 -12.302 21.292 1.00 18.69 209 ASP A C 1
ATOM 684 O O . ASP A 1 104 ? -1.109 -13.393 21.797 1.00 17.52 209 ASP A O 1
ATOM 689 N N . GLU A 1 105 ? -2.041 -11.357 21.890 1.00 18.75 210 GLU A N 1
ATOM 690 C CA A GLU A 1 105 ? -2.597 -11.545 23.223 0.50 20.43 210 GLU A CA 1
ATOM 691 C CA B GLU A 1 105 ? -2.615 -11.518 23.215 0.50 20.40 210 GLU A CA 1
ATOM 692 C C . GLU A 1 105 ? -3.835 -12.441 23.181 1.00 17.79 210 GLU A C 1
ATOM 693 O O . GLU A 1 105 ? -4.150 -13.078 24.179 1.00 18.61 210 GLU A O 1
ATOM 704 N N . LEU A 1 106 ? -4.528 -12.503 22.043 1.00 16.65 211 LEU A N 1
ATOM 705 C CA . LEU A 1 106 ? -5.742 -13.291 21.959 1.00 16.60 211 LEU A CA 1
ATOM 706 C C . LEU A 1 106 ? -5.660 -14.404 20.942 1.00 17.03 211 LEU A C 1
ATOM 707 O O . LEU A 1 106 ? -4.969 -14.274 19.923 1.00 19.45 211 LEU A O 1
ATOM 712 N N . MET A 1 107 ? -6.375 -15.494 21.227 1.00 14.11 212 MET A N 1
ATOM 713 C CA . MET A 1 107 ? -6.628 -16.562 20.293 1.00 13.67 212 MET A CA 1
ATOM 714 C C . MET A 1 107 ? -8.148 -16.725 20.180 1.00 13.74 212 MET A C 1
ATOM 715 O O . MET A 1 107 ? -8.855 -16.526 21.146 1.00 14.45 212 MET A O 1
ATOM 720 N N . ALA A 1 108 ? -8.639 -16.980 18.982 1.00 12.67 213 ALA A N 1
ATOM 721 C CA . ALA A 1 108 ? -10.081 -17.126 18.798 1.00 13.77 213 ALA A CA 1
ATOM 722 C C . ALA A 1 108 ? -10.421 -18.169 17.769 1.00 14.56 213 ALA A C 1
ATOM 723 O O . ALA A 1 108 ? -9.785 -18.260 16.700 1.00 13.51 213 ALA A O 1
ATOM 725 N N . VAL A 1 109 ? -11.461 -18.942 18.091 1.00 13.84 214 VAL A N 1
ATOM 726 C CA . VAL A 1 109 ? -12.042 -19.908 17.183 1.00 13.28 214 VAL A CA 1
ATOM 727 C C . VAL A 1 109 ? -13.482 -19.502 16.911 1.00 12.66 214 VAL A C 1
ATOM 728 O O . VAL A 1 109 ? -14.240 -19.238 17.833 1.00 13.49 214 VAL A O 1
ATOM 732 N N . SER A 1 110 ? -13.821 -19.398 15.631 1.00 12.71 215 SER A N 1
ATOM 733 C CA . SER A 1 110 ? -15.109 -18.833 15.189 1.00 13.69 215 SER A CA 1
ATOM 734 C C . SER A 1 110 ? -15.709 -19.761 14.156 1.00 13.77 215 SER A C 1
ATOM 735 O O . SER A 1 110 ? -15.060 -20.099 13.167 1.00 14.15 215 SER A O 1
ATOM 738 N N . VAL A 1 111 ? -16.946 -20.202 14.388 1.00 14.23 216 VAL A N 1
ATOM 739 C CA . VAL A 1 111 ? -17.555 -21.237 13.563 1.00 14.82 216 VAL A CA 1
ATOM 740 C C . VAL A 1 111 ? -18.432 -20.616 12.485 1.00 15.15 216 VAL A C 1
ATOM 741 O O . VAL A 1 111 ? -19.273 -19.781 12.775 1.00 16.02 216 VAL A O 1
ATOM 745 N N . ARG A 1 112 ? -18.183 -20.992 11.240 1.00 16.02 217 ARG A N 1
ATOM 746 C CA . ARG A 1 112 ? -19.001 -20.549 10.130 1.00 16.91 217 ARG A CA 1
ATOM 747 C C . ARG A 1 112 ? -20.137 -21.529 9.828 1.00 19.22 217 ARG A C 1
ATOM 748 O O . ARG A 1 112 ? -21.296 -21.137 9.692 1.00 17.68 217 ARG A O 1
ATOM 756 N N . THR A 1 113 ? -19.793 -22.807 9.714 1.00 17.13 218 THR A N 1
ATOM 757 C CA . THR A 1 1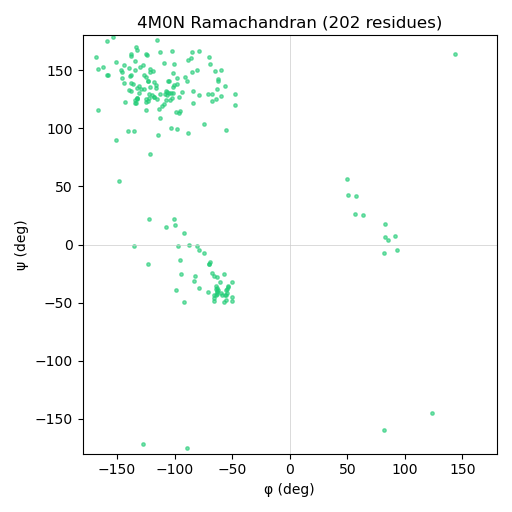13 ? -20.773 -23.844 9.467 1.00 19.94 218 THR A CA 1
ATOM 758 C C . THR A 1 113 ? -20.428 -25.066 10.308 1.00 18.46 218 THR A C 1
ATOM 759 O O . THR A 1 113 ? -19.288 -25.287 10.643 1.00 17.71 218 THR A O 1
ATOM 763 N N . GLY A 1 114 ? -21.430 -25.856 10.662 1.00 19.84 219 GLY A N 1
ATOM 764 C CA . GLY A 1 114 ? -21.205 -27.112 11.369 1.00 19.67 219 GLY A CA 1
ATOM 765 C C . GLY A 1 114 ? -21.010 -26.930 12.864 1.00 21.38 219 GLY A C 1
ATOM 766 O O . GLY A 1 114 ? -21.339 -25.878 13.425 1.00 21.33 219 GLY A O 1
ATOM 767 N N . LYS A 1 115 ? -20.395 -27.938 13.492 1.00 19.13 220 LYS A N 1
ATOM 768 C CA . LYS A 1 115 ? -20.255 -28.034 14.947 1.00 19.47 220 LYS A CA 1
ATOM 769 C C . LYS A 1 115 ? -18.790 -28.288 15.232 1.00 19.90 220 LYS A C 1
ATOM 770 O O . LYS A 1 115 ? -18.152 -29.090 14.554 1.00 19.71 220 LYS A O 1
ATOM 776 N N . VAL A 1 116 ? -18.261 -27.549 16.204 1.00 19.80 221 VAL A N 1
ATOM 777 C CA . VAL A 1 116 ? -16.852 -27.579 16.506 1.00 16.60 221 VAL A CA 1
ATOM 778 C C . VAL A 1 116 ? -16.646 -27.779 18.012 1.00 18.28 221 VAL A C 1
ATOM 779 O O . VAL A 1 116 ? -17.322 -27.147 18.822 1.00 19.21 221 VAL A O 1
ATOM 783 N N . GLU A 1 117 ? -15.701 -28.644 18.377 1.00 15.85 222 GLU A N 1
ATOM 784 C CA . GLU A 1 117 ? -15.331 -28.807 19.795 1.00 16.53 222 GLU A CA 1
ATOM 785 C C . GLU A 1 117 ? -13.958 -28.185 20.011 1.00 17.18 222 GLU A C 1
ATOM 786 O O . GLU A 1 117 ? -13.045 -28.449 19.266 1.00 18.13 222 GLU A O 1
ATOM 792 N N . VAL A 1 118 ? -13.824 -27.376 21.052 1.00 15.63 223 VAL A N 1
ATOM 793 C CA . VAL A 1 118 ? -12.571 -26.766 21.387 1.00 14.94 223 VAL A CA 1
ATOM 794 C C . VAL A 1 118 ? -12.109 -27.328 22.708 1.00 15.31 223 VAL A C 1
ATOM 795 O O . VAL A 1 118 ? -12.736 -27.112 23.750 1.00 15.46 223 VAL A O 1
ATOM 799 N N . ASP A 1 119 ? -10.974 -28.022 22.672 1.00 14.79 224 ASP A N 1
ATOM 800 C CA . ASP A 1 119 ? -10.470 -28.697 23.825 1.00 17.28 224 ASP A CA 1
ATOM 801 C C . ASP A 1 119 ? -9.236 -27.962 24.315 1.00 18.40 224 ASP A C 1
ATOM 802 O O . ASP A 1 119 ? -8.242 -27.847 23.602 1.00 16.92 224 ASP A O 1
ATOM 807 N N . MET A 1 120 ? -9.306 -27.514 25.564 1.00 18.44 225 MET A N 1
ATOM 808 C CA . MET A 1 120 ? -8.235 -26.784 26.234 1.00 22.47 225 MET A CA 1
ATOM 809 C C . MET A 1 120 ? -7.937 -27.560 27.524 1.00 22.52 225 MET A C 1
ATOM 810 O O . MET A 1 120 ? -8.708 -28.427 27.936 1.00 21.75 225 MET A O 1
ATOM 815 N N . PRO A 1 121 ? -6.794 -27.287 28.153 1.00 27.55 226 PRO A N 1
ATOM 816 C CA . PRO A 1 121 ? -6.385 -28.089 29.298 1.00 31.06 226 PRO A CA 1
ATOM 817 C C . PRO A 1 121 ? -7.482 -28.258 30.354 1.00 32.81 226 PRO A C 1
ATOM 818 O O . PRO A 1 121 ? -7.757 -29.366 30.841 1.00 34.39 226 PRO A O 1
ATOM 822 N N . GLU A 1 122 ? -8.151 -27.173 30.675 1.00 24.72 227 GLU A N 1
ATOM 823 C CA . GLU A 1 122 ? -9.134 -27.260 31.746 1.00 24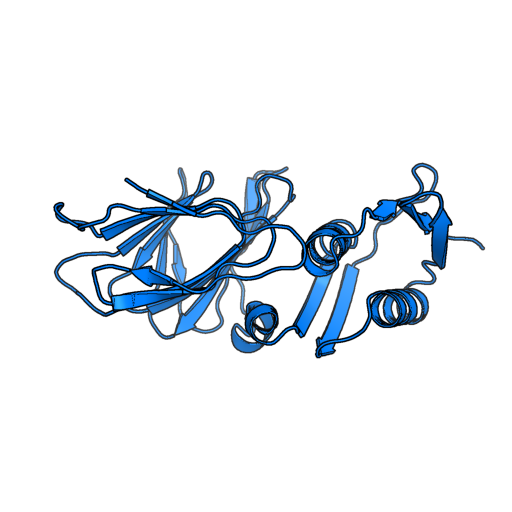.17 227 GLU A CA 1
ATOM 824 C C . GLU A 1 122 ? -10.535 -26.850 31.306 1.00 23.39 227 GLU A C 1
ATOM 825 O O . GLU A 1 122 ? -11.393 -26.557 32.150 1.00 22.92 227 GLU A O 1
ATOM 831 N N . SER A 1 123 ? -10.799 -26.919 30.004 1.00 19.84 228 SER A N 1
ATOM 832 C CA A SER A 1 123 ? -12.071 -26.468 29.427 0.50 20.36 228 SER A CA 1
ATOM 833 C CA B SER A 1 123 ? -12.075 -26.488 29.456 0.50 20.21 228 SER A CA 1
ATOM 834 C C . SER A 1 123 ? -12.349 -27.209 28.138 1.00 19.45 228 SER A C 1
ATOM 835 O O . SER A 1 123 ? -11.465 -27.285 27.285 1.00 19.39 228 SER A O 1
ATOM 840 N N . VAL A 1 124 ? -13.571 -27.732 27.975 1.00 16.36 229 VAL A N 1
ATOM 841 C CA A VAL A 1 124 ? -14.016 -28.260 26.698 0.50 16.68 229 VAL A CA 1
ATOM 842 C CA B VAL A 1 124 ? -13.993 -28.208 26.668 0.50 16.30 229 VAL A CA 1
ATOM 843 C C . VAL A 1 124 ? -15.341 -27.580 26.355 1.00 16.35 229 VAL A C 1
ATOM 844 O O . VAL A 1 124 ? -16.250 -27.564 27.174 1.00 19.02 229 VAL A O 1
ATOM 851 N N . MET A 1 125 ? -15.446 -27.046 25.145 1.00 16.51 230 MET A N 1
ATOM 852 C CA . MET A 1 125 ? -16.620 -26.298 24.746 1.00 16.55 230 MET A CA 1
ATOM 853 C C . MET A 1 125 ? -17.027 -26.661 23.340 1.00 19.11 230 MET A C 1
ATOM 854 O O . MET A 1 125 ? -16.193 -26.793 22.472 1.00 19.84 230 MET A O 1
ATOM 859 N N . ARG A 1 126 ? -18.329 -26.785 23.124 1.00 17.50 231 ARG A N 1
ATOM 860 C CA . ARG A 1 126 ? -18.818 -27.037 21.790 1.00 20.77 231 ARG A CA 1
ATOM 861 C C . ARG A 1 126 ? -19.413 -25.740 21.262 1.00 20.66 231 ARG A C 1
ATOM 862 O O . ARG A 1 126 ? -20.081 -24.994 21.992 1.00 21.92 231 ARG A O 1
ATOM 870 N N . LEU A 1 127 ? -19.174 -25.487 19.986 1.00 17.56 232 LEU A N 1
ATOM 871 C CA . LEU A 1 127 ? -19.563 -24.229 19.349 1.00 19.88 232 LEU A CA 1
ATOM 872 C C . LEU A 1 127 ? -20.379 -24.523 18.118 1.00 18.90 232 LEU A C 1
ATOM 873 O O . LEU A 1 127 ? -20.147 -25.515 17.435 1.00 19.36 232 LEU A O 1
ATOM 878 N N . LEU A 1 128 ? -21.340 -23.639 17.866 1.00 17.24 233 LEU A N 1
ATOM 879 C CA . LEU A 1 128 ? -22.180 -23.688 16.700 1.00 16.67 233 LEU A CA 1
ATOM 880 C C . LEU A 1 128 ? -21.924 -22.459 15.820 1.00 15.48 233 LEU A C 1
ATOM 881 O O . LEU A 1 128 ? -21.167 -21.570 16.193 1.00 14.99 233 LEU A O 1
ATOM 886 N N . PRO A 1 129 ? -22.580 -22.409 14.637 1.00 16.09 234 PRO A N 1
ATOM 887 C CA . PRO A 1 129 ? -22.320 -21.282 13.747 1.00 15.88 234 PRO A CA 1
ATOM 888 C C . PRO A 1 129 ? -22.559 -19.930 14.382 1.00 15.62 234 PRO A C 1
ATOM 889 O O . PRO A 1 129 ? -23.509 -19.722 15.122 1.00 16.02 234 PRO A O 1
ATOM 893 N N . ASN A 1 130 ? -21.630 -19.028 14.117 1.00 14.66 235 ASN A N 1
ATOM 894 C CA . ASN A 1 130 ? -21.645 -17.674 14.652 1.00 15.49 235 ASN A CA 1
ATOM 895 C C . ASN A 1 130 ? -21.520 -17.594 16.176 1.00 14.44 235 ASN A C 1
ATOM 896 O O . ASN A 1 130 ? -21.981 -16.655 16.804 1.00 16.30 235 ASN A O 1
ATOM 901 N N . GLU A 1 131 ? -20.910 -18.632 16.743 1.00 14.81 236 GLU A N 1
ATOM 902 C CA . GLU A 1 131 ? -20.361 -18.610 18.082 1.00 15.01 236 GLU A CA 1
ATOM 903 C C . GLU A 1 131 ? -18.841 -18.614 17.988 1.00 14.64 236 GLU A C 1
ATOM 904 O O . GLU A 1 131 ? -18.255 -19.032 16.990 1.00 15.38 236 GLU A O 1
ATOM 910 N N . GLN A 1 132 ? -18.214 -18.112 19.035 1.00 15.33 237 GLN A N 1
ATOM 911 C CA . GLN A 1 132 ? -16.798 -17.931 19.063 1.00 14.98 237 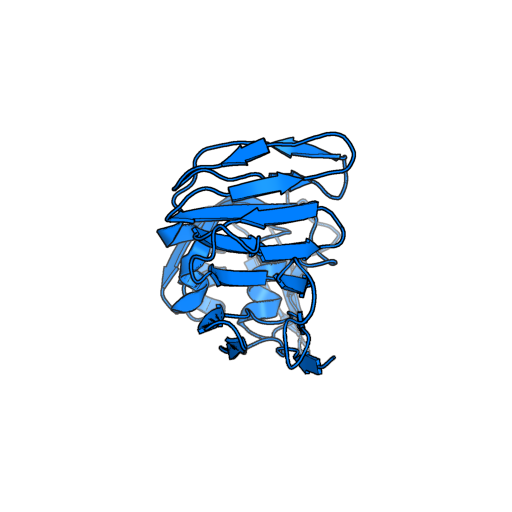GLN A CA 1
ATOM 912 C C . GLN A 1 132 ? -16.297 -18.156 20.469 1.00 15.06 237 GLN A C 1
ATOM 913 O O . GLN A 1 132 ? -17.006 -17.885 21.415 1.00 16.17 237 GLN A O 1
ATOM 919 N N . ILE A 1 133 ? -15.059 -18.624 20.573 1.00 15.21 238 ILE A N 1
ATOM 920 C CA A ILE A 1 133 ? -14.327 -18.649 21.833 0.50 14.68 238 ILE A CA 1
ATOM 921 C CA B ILE A 1 133 ? -14.338 -18.648 21.842 0.50 15.89 238 ILE A CA 1
ATOM 922 C C . ILE A 1 133 ? -13.099 -17.770 21.672 1.00 14.61 238 ILE A C 1
ATOM 923 O O . ILE A 1 133 ? -12.415 -17.821 20.639 1.00 13.68 238 ILE A O 1
ATOM 932 N N . ILE A 1 134 ? -12.873 -16.911 22.663 1.00 15.56 239 ILE A N 1
ATOM 933 C CA . ILE A 1 134 ? -11.703 -16.062 22.708 1.00 14.39 239 ILE A CA 1
ATOM 934 C C . ILE A 1 134 ? -10.926 -16.512 23.921 1.00 15.74 239 ILE A C 1
ATOM 935 O O . ILE A 1 134 ? -11.464 -16.522 25.044 1.00 18.49 239 ILE A O 1
ATOM 940 N N . VAL A 1 135 ? -9.658 -16.857 23.716 1.00 16.19 240 VAL A N 1
ATOM 941 C CA . VAL A 1 135 ? -8.734 -17.160 24.805 1.00 16.67 240 VAL A CA 1
ATOM 942 C C . VAL A 1 135 ? -7.751 -16.015 24.947 1.00 17.41 240 VAL A C 1
ATOM 943 O O . VAL A 1 135 ? -7.148 -15.574 23.978 1.00 16.07 240 VAL A O 1
ATOM 947 N N . ASN A 1 136 ? -7.576 -15.547 26.164 1.00 16.84 241 ASN A N 1
ATOM 948 C CA . ASN A 1 136 ? -6.605 -14.503 26.395 1.00 18.50 241 ASN A CA 1
ATOM 949 C C . ASN A 1 136 ? -5.292 -15.188 26.852 1.00 20.19 241 ASN A C 1
ATOM 950 O O . ASN A 1 136 ? -5.208 -15.815 27.904 1.00 21.70 241 ASN A O 1
ATOM 955 N N . ASN A 1 137 ? -4.263 -15.065 26.032 1.00 18.76 242 ASN A N 1
ATOM 956 C CA . ASN A 1 137 ? -2.973 -15.709 26.284 1.00 22.22 242 ASN A CA 1
ATOM 957 C C . ASN A 1 137 ? -2.234 -15.074 27.444 1.00 24.44 242 ASN A C 1
ATOM 958 O O . ASN A 1 137 ? -1.271 -15.656 27.982 1.00 27.27 242 ASN A O 1
ATOM 963 N N . THR A 1 138 ? -2.640 -13.875 27.832 1.00 24.23 243 THR A N 1
ATOM 964 C CA . THR A 1 138 ? -1.896 -13.185 28.871 1.00 24.11 243 THR A CA 1
ATOM 965 C C . THR A 1 138 ? -2.445 -13.395 30.267 1.00 23.69 243 THR A C 1
ATOM 966 O O . THR A 1 138 ? -1.713 -13.239 31.231 1.00 25.13 243 THR A O 1
ATOM 970 N N . ASN A 1 139 ? -3.739 -13.692 30.400 1.00 24.64 244 ASN A N 1
ATOM 971 C CA . ASN A 1 139 ? -4.362 -13.763 31.738 1.00 25.36 244 ASN A CA 1
ATOM 972 C C . ASN A 1 139 ? -5.277 -14.974 31.929 1.00 23.38 244 ASN A C 1
ATOM 973 O O . ASN A 1 139 ? -5.842 -15.176 33.008 1.00 24.90 244 ASN A O 1
ATOM 978 N N . GLY A 1 140 ? -5.406 -15.756 30.877 1.00 23.00 245 GLY A N 1
ATOM 979 C CA . GLY A 1 140 ? -5.988 -17.087 30.952 1.00 24.31 245 GLY A CA 1
ATOM 980 C C . GLY A 1 140 ? -7.495 -17.030 30.855 1.00 22.95 245 GLY A C 1
ATOM 981 O O . GLY A 1 140 ? -8.169 -18.058 30.989 1.00 21.56 245 GLY A O 1
ATOM 982 N N . GLU A 1 141 ? -8.033 -15.837 30.636 1.00 21.07 246 GLU A N 1
ATOM 983 C CA . GLU A 1 141 ? -9.490 -15.734 30.477 1.00 18.31 246 GLU A CA 1
ATOM 984 C C . GLU A 1 141 ? -9.950 -16.454 29.237 1.00 16.80 246 GLU A C 1
ATOM 985 O O . GLU A 1 141 ? -9.271 -16.506 28.202 1.00 17.13 246 GLU A O 1
ATOM 991 N N . ILE A 1 142 ? -11.169 -16.978 29.311 1.00 16.79 247 ILE A N 1
ATOM 992 C CA . ILE A 1 142 ? -11.785 -17.668 28.223 1.00 16.10 247 ILE A CA 1
ATOM 993 C C . ILE A 1 142 ? -13.206 -17.102 28.112 1.00 17.36 247 ILE A C 1
ATOM 994 O O . ILE A 1 142 ? -13.947 -17.108 29.098 1.00 16.93 247 ILE A O 1
ATOM 999 N N . LEU A 1 143 ? -13.558 -16.641 26.922 1.00 15.65 248 LEU A N 1
ATOM 1000 C CA . LEU A 1 143 ? -14.888 -16.059 26.667 1.00 14.99 248 LEU A CA 1
ATOM 1001 C C . LEU A 1 143 ? -15.554 -16.758 25.523 1.00 14.74 248 LEU A C 1
ATOM 1002 O O . LEU A 1 143 ? -15.021 -16.788 24.410 1.00 14.84 248 LEU A O 1
ATOM 1007 N N . LYS A 1 144 ? -16.746 -17.306 25.764 1.00 15.69 249 LYS A N 1
ATOM 1008 C CA . LYS A 1 144 ? -17.588 -17.770 24.687 1.00 16.38 249 LYS A CA 1
ATOM 1009 C C . LYS A 1 144 ? -18.668 -16.737 24.440 1.00 15.48 249 LYS A C 1
ATOM 1010 O O . LYS A 1 144 ? -19.280 -16.246 25.366 1.00 15.79 249 LYS A O 1
ATOM 1016 N N . LYS A 1 145 ? -18.900 -16.442 23.166 1.00 15.95 250 LYS A N 1
ATOM 1017 C CA . LYS A 1 145 ? -19.800 -15.388 22.774 1.00 16.13 250 LYS A CA 1
ATOM 1018 C C . LYS A 1 145 ? -20.296 -15.578 21.354 1.00 16.42 250 LYS A C 1
ATOM 1019 O O . LYS A 1 145 ? -19.850 -16.472 20.655 1.00 17.70 250 LYS A O 1
ATOM 1025 N N . ASN A 1 146 ? -21.217 -14.710 20.929 1.00 17.16 251 ASN A N 1
ATOM 1026 C CA . ASN A 1 146 ? -21.652 -14.705 19.547 1.00 18.96 251 ASN A CA 1
ATOM 1027 C C . ASN A 1 146 ? -20.801 -13.769 18.739 1.00 17.02 251 ASN A C 1
ATOM 1028 O O . ASN A 1 146 ? -20.393 -12.698 19.213 1.00 19.05 251 ASN A O 1
ATOM 1033 N N . GLU A 1 147 ? -20.542 -14.139 17.500 1.00 16.66 252 GLU A N 1
ATOM 1034 C CA . GLU A 1 147 ? -19.851 -13.233 16.582 1.00 17.15 252 GLU A CA 1
ATOM 1035 C C . GLU A 1 147 ? -20.180 -13.708 15.187 1.00 17.08 252 GLU A C 1
ATOM 1036 O O . GLU A 1 147 ? -20.312 -14.910 14.935 1.00 16.94 252 GLU A O 1
ATOM 1042 N N . ASP A 1 148 ? -20.283 -12.757 14.275 1.00 16.92 253 ASP A N 1
ATOM 1043 C CA . ASP A 1 148 ? -20.558 -13.029 12.866 1.00 16.79 253 ASP A CA 1
ATOM 1044 C C . ASP A 1 148 ? -19.339 -13.598 12.177 1.00 15.78 253 ASP A C 1
ATOM 1045 O O . ASP A 1 148 ? -18.372 -12.878 11.888 1.00 18.57 253 ASP A O 1
ATOM 1050 N N . ALA A 1 149 ? -19.346 -14.914 11.928 1.00 15.50 254 ALA A N 1
ATOM 1051 C CA . ALA A 1 149 ? -18.188 -15.587 11.370 1.00 15.26 254 ALA A CA 1
ATOM 1052 C C . ALA A 1 149 ? -17.911 -15.161 9.926 1.00 16.87 254 ALA A C 1
ATOM 1053 O O . ALA A 1 149 ? -16.782 -15.285 9.474 1.00 19.06 254 ALA A O 1
ATOM 1055 N N . GLN A 1 150 ? -18.937 -14.682 9.209 1.00 18.88 255 GLN A N 1
ATOM 1056 C CA . GLN A 1 150 ? -18.713 -14.153 7.856 1.00 19.81 255 GLN A CA 1
ATOM 1057 C C . GLN A 1 150 ? -17.809 -12.912 7.939 1.00 21.36 255 GLN A C 1
ATOM 1058 O O . GLN A 1 150 ? -16.937 -12.702 7.067 1.00 23.90 255 GLN A O 1
ATOM 1064 N N . LYS A 1 151 ? -17.965 -12.109 8.985 1.00 20.91 256 LYS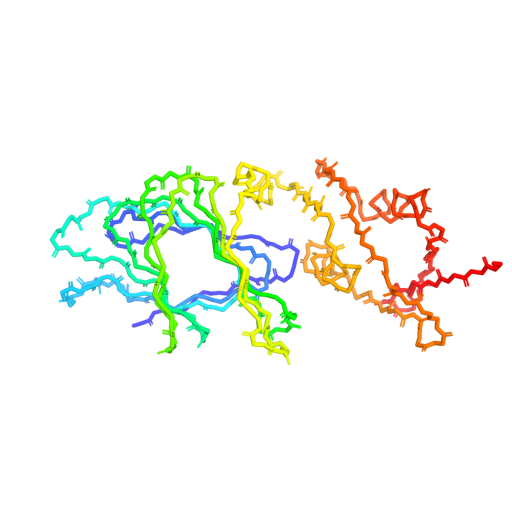 A N 1
ATOM 1065 C CA . LYS A 1 151 ? -17.133 -10.922 9.170 1.00 23.55 256 LYS A CA 1
ATOM 1066 C C . LYS A 1 151 ? -15.762 -11.295 9.721 1.00 23.25 256 LYS A C 1
ATOM 1067 O O . LYS A 1 151 ? -14.722 -10.714 9.323 1.00 24.22 256 LYS A O 1
ATOM 1073 N N . VAL A 1 152 ? -15.739 -12.282 10.614 1.00 19.26 257 VAL A N 1
ATOM 1074 C CA . VAL A 1 152 ? -14.477 -12.784 11.185 1.00 20.85 257 VAL A CA 1
ATOM 1075 C C . VAL A 1 152 ? -13.537 -13.203 10.066 1.00 21.49 257 VAL A C 1
ATOM 1076 O O . VAL A 1 152 ? -12.319 -12.961 10.157 1.00 24.62 257 VAL A O 1
ATOM 1080 N N . THR A 1 153 ? -14.098 -13.813 9.027 1.00 20.71 258 THR A N 1
ATOM 1081 C CA . THR A 1 153 ? -13.360 -14.423 7.933 1.00 20.69 258 THR A CA 1
ATOM 1082 C C . THR A 1 153 ? -13.321 -13.515 6.701 1.00 22.14 258 THR A C 1
ATOM 1083 O O . THR A 1 153 ? -13.115 -13.988 5.621 1.00 24.28 258 THR A O 1
ATOM 1087 N N . ALA A 1 154 ? -13.515 -12.216 6.913 1.00 23.83 259 ALA A N 1
ATOM 1088 C CA . ALA A 1 154 ? -13.469 -11.253 5.811 1.00 29.45 259 ALA A CA 1
ATOM 1089 C C . ALA A 1 154 ? -12.066 -11.193 5.233 1.00 24.54 259 ALA A C 1
ATOM 1090 O O . ALA A 1 154 ? -11.875 -10.834 4.063 1.00 23.37 259 ALA A O 1
ATOM 1092 N N . TRP A 1 155 ? -11.095 -11.504 6.075 1.00 22.12 260 TRP A N 1
ATOM 1093 C CA . TRP A 1 155 ? -9.712 -11.561 5.637 1.00 20.98 260 TRP A CA 1
ATOM 1094 C C . TRP A 1 155 ? -9.511 -12.405 4.379 1.00 20.26 260 TRP A C 1
ATOM 1095 O O . TRP A 1 155 ? -8.656 -12.100 3.571 1.00 21.06 260 TRP A O 1
ATOM 1106 N N . LEU A 1 156 ? -10.319 -13.450 4.204 1.00 20.82 261 LEU A N 1
ATOM 1107 C CA . LEU A 1 156 ? -10.257 -14.291 3.023 1.00 22.89 261 LEU A CA 1
ATOM 1108 C C . LEU A 1 156 ? -10.360 -13.464 1.733 1.00 24.71 261 LEU A C 1
ATOM 1109 O O . LEU A 1 156 ? -9.694 -13.793 0.758 1.00 28.09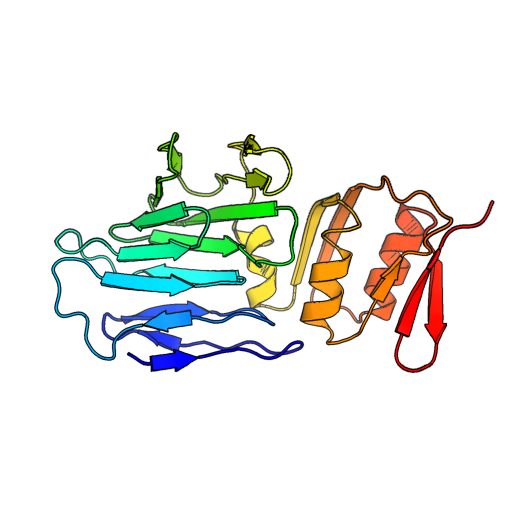 261 LEU A O 1
ATOM 1114 N N . GLN A 1 157 ? -11.163 -12.394 1.776 1.00 24.34 262 GLN A N 1
ATOM 1115 C CA . GLN A 1 157 ? -11.439 -11.533 0.603 1.00 28.18 262 GLN A CA 1
ATOM 1116 C C . GLN A 1 157 ? -10.747 -10.177 0.729 1.00 26.81 262 GLN A C 1
ATOM 1117 O O . GLN A 1 157 ? -11.084 -9.248 -0.013 1.00 28.76 262 GLN A O 1
ATOM 1123 N N . GLY A 1 158 ? -9.791 -10.069 1.657 1.00 24.33 263 GLY A N 1
ATOM 1124 C CA . GLY A 1 158 ? -9.052 -8.841 1.898 1.00 25.96 263 GLY A CA 1
ATOM 1125 C C . GLY A 1 158 ? -9.745 -7.837 2.802 1.00 28.01 263 GLY A C 1
ATOM 1126 O O . GLY A 1 158 ? -9.385 -6.666 2.829 1.00 27.84 263 GLY A O 1
ATOM 1127 N N . GLY A 1 159 ? -10.735 -8.287 3.556 1.00 28.10 264 GLY A N 1
ATOM 1128 C CA . GLY A 1 159 ? -11.361 -7.445 4.538 1.00 25.14 264 GLY A CA 1
ATOM 1129 C C . GLY A 1 159 ? -10.685 -7.475 5.906 1.00 25.74 264 GLY A C 1
ATOM 1130 O O . GLY A 1 159 ? -9.929 -8.388 6.241 1.00 24.31 264 GLY A O 1
ATOM 1131 N N . LEU A 1 160 ? -10.945 -6.421 6.651 1.00 22.14 265 LEU A N 1
ATOM 1132 C CA . LEU A 1 160 ? -10.649 -6.313 8.071 1.00 23.01 265 LEU A CA 1
ATOM 1133 C C . LEU A 1 160 ? -11.959 -6.137 8.796 1.00 23.53 265 LEU A C 1
ATOM 1134 O O . LEU A 1 160 ? -12.848 -5.453 8.314 1.00 25.88 265 LEU A O 1
ATOM 1139 N N . TYR A 1 161 ? -12.088 -6.789 9.947 1.00 22.66 266 TYR A N 1
ATOM 1140 C CA . TYR A 1 161 ? -13.272 -6.625 10.764 1.00 23.80 266 TYR A CA 1
ATOM 1141 C C . TYR A 1 161 ? -12.840 -6.442 12.211 1.00 23.50 266 TYR A C 1
ATOM 1142 O O . TYR A 1 161 ? -12.151 -7.312 12.774 1.00 23.30 266 TYR A O 1
ATOM 1151 N N . PHE A 1 162 ? -13.245 -5.319 12.792 1.00 24.66 267 PHE A N 1
ATOM 1152 C CA . PHE A 1 162 ? -12.938 -5.034 14.190 1.00 25.82 267 PHE A CA 1
ATOM 1153 C C . PHE A 1 162 ? -14.244 -4.826 14.915 1.00 24.79 267 PHE A C 1
ATOM 1154 O O . PHE A 1 162 ? -15.113 -4.103 14.459 1.00 25.96 267 PHE A O 1
ATOM 1162 N N . ASN A 1 163 ? -14.395 -5.522 16.024 1.00 29.24 268 ASN A N 1
ATOM 1163 C CA . ASN A 1 163 ? -15.565 -5.365 16.858 1.00 30.24 268 ASN A CA 1
ATOM 1164 C C . ASN A 1 163 ? -15.070 -5.285 18.281 1.00 28.30 268 ASN A C 1
ATOM 1165 O O . ASN A 1 163 ? -14.785 -6.298 18.895 1.00 27.26 268 ASN A O 1
ATOM 1170 N N . ARG A 1 164 ? -14.948 -4.055 18.788 1.00 30.25 269 ARG A N 1
ATOM 1171 C CA . ARG A 1 164 ? -14.342 -3.816 20.103 1.00 34.13 269 ARG A CA 1
ATOM 1172 C C . ARG A 1 164 ? -12.995 -4.529 20.199 1.00 33.51 269 ARG A C 1
ATOM 1173 O O . ARG A 1 164 ? -12.638 -5.165 21.207 1.00 32.98 269 ARG A O 1
ATOM 1181 N N . THR A 1 165 ? -12.235 -4.435 19.113 1.00 30.14 270 THR A N 1
ATOM 1182 C CA . THR A 1 165 ? -10.944 -5.066 19.054 1.00 28.28 270 THR A CA 1
ATOM 1183 C C . THR A 1 165 ? -9.925 -4.155 19.696 1.00 29.94 270 THR A C 1
ATOM 1184 O O . THR A 1 165 ? -9.887 -2.966 19.380 1.00 29.58 270 THR A O 1
ATOM 1188 N N . PRO A 1 166 ? -9.084 -4.690 20.597 1.00 29.41 271 PRO A N 1
ATOM 1189 C CA . PRO A 1 166 ? -8.062 -3.824 21.169 1.00 31.12 271 PRO A CA 1
ATOM 1190 C C . PRO A 1 166 ? -7.087 -3.306 20.106 1.00 32.88 271 PRO A C 1
ATOM 1191 O O . PRO A 1 166 ? -6.709 -4.062 19.214 1.00 28.50 271 PRO A O 1
ATOM 1195 N N . ILE A 1 167 ? -6.697 -2.039 20.227 1.00 32.68 272 ILE A N 1
ATOM 1196 C CA . ILE A 1 167 ? -5.769 -1.398 19.279 1.00 31.29 272 ILE A CA 1
ATOM 1197 C C . ILE A 1 167 ? -4.464 -2.199 19.117 1.00 31.03 272 ILE A C 1
ATOM 1198 O O . ILE A 1 167 ? -3.961 -2.323 18.008 1.00 27.19 272 ILE A O 1
ATOM 1203 N N . SER A 1 168 ? -3.955 -2.802 20.189 1.00 31.16 273 SER A N 1
ATOM 1204 C CA . SER A 1 168 ? -2.714 -3.587 20.081 1.00 34.29 273 SER A CA 1
ATOM 1205 C C . SER A 1 168 ? -2.902 -4.763 19.133 1.00 31.21 273 SER A C 1
ATOM 1206 O O . SER A 1 168 ? -2.005 -5.109 18.359 1.00 28.83 273 SER A O 1
ATOM 1209 N N . SER A 1 169 ? -4.073 -5.389 19.196 1.00 29.36 274 SER A N 1
ATOM 1210 C CA A SER A 1 169 ? -4.378 -6.499 18.313 0.50 27.16 274 SER A CA 1
ATOM 1211 C CA B SER A 1 169 ? -4.409 -6.494 18.318 0.50 26.15 274 SER A CA 1
ATOM 1212 C C . SER A 1 169 ? -4.597 -6.009 16.881 1.00 26.07 274 SER A C 1
ATOM 1213 O O . SER A 1 169 ? -4.116 -6.615 15.948 1.00 24.91 274 SER A O 1
ATOM 1218 N N . VAL A 1 170 ? -5.339 -4.923 16.723 1.00 23.38 275 VAL A N 1
ATOM 1219 C CA . VAL A 1 170 ? -5.516 -4.283 15.411 1.00 23.46 275 VAL A CA 1
ATOM 1220 C C . VAL A 1 170 ? -4.157 -4.067 14.744 1.00 21.64 275 VAL A C 1
ATOM 1221 O O . VAL A 1 170 ? -3.975 -4.392 13.573 1.00 20.68 275 VAL A O 1
ATOM 1225 N N . ILE A 1 171 ? -3.208 -3.511 15.484 1.00 23.34 276 ILE A N 1
ATOM 1226 C CA . ILE A 1 171 ? -1.916 -3.191 14.895 1.00 24.20 276 ILE A CA 1
ATOM 1227 C C . ILE A 1 171 ? -1.186 -4.440 14.423 1.00 23.06 276 ILE A C 1
ATOM 1228 O O . ILE A 1 171 ? -0.535 -4.423 13.390 1.00 20.60 276 ILE A O 1
ATOM 1233 N N . HIS A 1 172 ? -1.292 -5.533 15.167 1.00 22.29 277 HIS A N 1
ATOM 1234 C CA . HIS A 1 172 ? -0.686 -6.777 14.686 1.00 21.04 277 HIS A CA 1
ATOM 1235 C C . HIS A 1 172 ? -1.344 -7.255 13.381 1.00 18.04 277 HIS A C 1
ATOM 1236 O O . HIS A 1 172 ? -0.653 -7.640 12.453 1.00 19.54 277 HIS A O 1
ATOM 1243 N N . ASP A 1 173 ? -2.669 -7.175 13.293 1.00 18.40 278 ASP A N 1
ATOM 1244 C CA . ASP A 1 173 ? -3.368 -7.519 12.052 1.00 18.51 278 ASP A CA 1
ATOM 1245 C C . ASP A 1 173 ? -2.901 -6.662 10.891 1.00 19.45 278 ASP A C 1
ATOM 1246 O O . ASP A 1 173 ? -2.694 -7.154 9.761 1.00 19.63 278 ASP A O 1
ATOM 1251 N N . LEU A 1 174 ? -2.751 -5.363 11.143 1.00 18.76 279 LEU A N 1
ATOM 1252 C CA . LEU A 1 174 ? -2.301 -4.461 10.083 1.00 20.02 279 LEU A CA 1
ATOM 1253 C C . LEU A 1 174 ? -0.880 -4.761 9.641 1.00 19.32 279 LEU A C 1
ATOM 1254 O O . LEU A 1 174 ? -0.594 -4.844 8.423 1.00 19.30 279 LEU A O 1
ATOM 1259 N N . GLU A 1 175 ? 0.011 -4.956 10.604 1.00 18.92 280 GLU A N 1
ATOM 1260 C CA . GLU A 1 175 ? 1.385 -5.298 10.262 1.00 20.70 280 GLU A CA 1
ATOM 1261 C C . GLU A 1 175 ? 1.469 -6.539 9.390 1.00 19.50 280 GLU A C 1
ATOM 1262 O O . GLU A 1 175 ? 2.204 -6.590 8.392 1.00 20.14 280 GLU A O 1
ATOM 1268 N N . ARG A 1 176 ? 0.692 -7.554 9.746 1.00 18.12 281 ARG A N 1
ATOM 1269 C CA . ARG A 1 176 ? 0.693 -8.787 8.993 1.00 17.84 281 ARG A CA 1
ATOM 1270 C C . ARG A 1 176 ? 0.043 -8.683 7.605 1.00 18.58 281 ARG A C 1
ATOM 1271 O O . ARG A 1 176 ? 0.538 -9.251 6.632 1.00 18.35 281 ARG A O 1
ATOM 1279 N N . MET A 1 177 ? -1.061 -7.954 7.533 1.00 18.96 282 MET A N 1
ATOM 1280 C CA . MET A 1 177 ? -1.766 -7.766 6.263 1.00 22.64 282 MET A CA 1
ATOM 1281 C C . MET A 1 177 ? -0.958 -6.987 5.264 1.00 23.90 282 MET A C 1
ATOM 1282 O O . MET A 1 177 ? -0.907 -7.376 4.097 1.00 24.91 282 MET A O 1
ATOM 1287 N N . TYR A 1 178 ? -0.402 -5.855 5.710 1.00 21.73 283 TYR A N 1
ATOM 1288 C CA . TYR A 1 178 ? 0.242 -4.904 4.836 1.00 23.38 283 TYR A CA 1
ATOM 1289 C C . TYR A 1 178 ? 1.755 -5.041 4.762 1.00 23.84 283 TYR A C 1
ATOM 1290 O O . TYR A 1 178 ? 2.407 -4.324 3.997 1.00 24.33 283 TYR A O 1
ATOM 1299 N N . ASN A 1 179 ? 2.309 -5.995 5.516 1.00 20.60 284 ASN A N 1
ATOM 1300 C CA . ASN A 1 179 ? 3.748 -6.190 5.606 1.00 21.95 284 ASN A CA 1
ATOM 1301 C C . ASN A 1 179 ? 4.493 -4.888 5.889 1.00 23.82 284 ASN A C 1
ATOM 1302 O O . ASN A 1 179 ? 5.413 -4.465 5.143 1.00 24.89 284 ASN A O 1
ATOM 1307 N N . GLN A 1 180 ? 4.084 -4.267 6.993 1.00 25.55 285 GLN A N 1
ATOM 1308 C CA . GLN A 1 180 ? 4.558 -2.965 7.376 1.00 28.48 285 GLN A CA 1
ATOM 1309 C C . GLN A 1 180 ? 4.694 -2.901 8.887 1.00 27.92 285 GLN A C 1
ATOM 1310 O O . GLN A 1 180 ? 3.718 -3.120 9.596 1.00 26.77 285 GLN A O 1
ATOM 1316 N N . GLU A 1 181 ? 5.899 -2.588 9.385 1.00 26.49 286 GLU A N 1
ATOM 1317 C CA . GLU A 1 181 ? 6.110 -2.473 10.820 1.00 27.63 286 GLU A CA 1
ATOM 1318 C C . GLU A 1 181 ? 5.345 -1.263 11.352 1.00 28.26 286 GLU A C 1
ATOM 1319 O O . GLU A 1 181 ? 5.433 -0.155 10.817 1.00 28.27 286 GLU A O 1
ATOM 1325 N N . ILE A 1 182 ? 4.568 -1.498 12.400 1.00 30.55 287 ILE A N 1
ATOM 1326 C CA . ILE A 1 182 ? 3.820 -0.442 13.032 1.00 30.09 287 ILE A CA 1
ATOM 1327 C C . ILE A 1 182 ? 4.048 -0.565 14.523 1.00 30.80 287 ILE A C 1
ATOM 1328 O O . ILE A 1 182 ? 3.814 -1.621 15.087 1.00 29.27 287 ILE A O 1
ATOM 1333 N N . VAL A 1 183 ? 4.493 0.526 15.133 1.00 32.65 288 VAL A N 1
ATOM 1334 C CA . VAL A 1 183 ? 4.775 0.574 16.562 1.00 37.75 288 VAL A CA 1
ATOM 1335 C C . VAL A 1 183 ? 3.921 1.662 17.225 1.00 40.73 288 VAL A C 1
ATOM 1336 O O . VAL A 1 183 ? 3.550 2.645 16.586 1.00 38.91 288 VAL A O 1
ATOM 1340 N N . LEU A 1 184 ? 3.610 1.454 18.502 1.00 41.94 289 LEU A N 1
ATOM 1341 C CA . LEU A 1 184 ? 2.888 2.426 19.321 1.00 46.27 289 LEU A CA 1
ATOM 1342 C C . LEU A 1 184 ? 3.892 3.284 20.067 1.00 45.85 289 LEU A C 1
ATOM 1343 O O . LEU A 1 184 ? 4.831 2.747 20.661 1.00 44.92 289 LEU A O 1
ATOM 1348 N N . ASP A 1 185 ? 3.710 4.608 20.014 1.00 45.56 290 ASP A N 1
ATOM 1349 C CA . ASP A 1 185 ? 4.476 5.543 20.832 1.00 47.45 290 ASP A CA 1
ATOM 1350 C C . ASP A 1 185 ? 4.477 5.033 22.283 1.00 47.07 290 ASP A C 1
ATOM 1351 O O . ASP A 1 185 ? 3.413 4.887 22.881 1.00 47.21 290 ASP A O 1
ATOM 1356 N N . PRO A 1 186 ? 5.668 4.755 22.849 1.00 55.76 291 PRO A N 1
ATOM 1357 C CA . PRO A 1 186 ? 5.727 4.196 24.205 1.00 55.30 291 PRO A CA 1
ATOM 1358 C C . PRO A 1 186 ? 5.326 5.175 25.314 1.00 54.72 291 PRO A C 1
ATOM 1359 O O . PRO A 1 186 ? 5.043 4.735 26.428 1.00 59.69 291 PRO A O 1
ATOM 1363 N N . ASN A 1 187 ? 5.311 6.475 25.015 1.00 49.83 292 ASN A N 1
ATOM 1364 C CA . ASN A 1 187 ? 4.905 7.498 25.984 1.00 54.04 292 ASN A CA 1
ATOM 1365 C C . ASN A 1 187 ? 3.423 7.856 25.950 1.00 49.07 292 ASN A C 1
ATOM 1366 O O . ASN A 1 187 ? 3.016 8.827 26.576 1.00 47.35 292 ASN A O 1
ATOM 1371 N N . VAL A 1 188 ? 2.621 7.089 25.218 1.00 45.81 293 VAL A N 1
ATOM 1372 C CA . VAL A 1 188 ? 1.213 7.409 25.028 1.00 45.45 293 VAL A CA 1
ATOM 1373 C C . VAL A 1 188 ? 0.367 6.230 25.494 1.00 41.70 293 VAL A C 1
ATOM 1374 O O . VAL A 1 188 ? 0.715 5.066 25.259 1.00 37.86 293 VAL A O 1
ATOM 1378 N N . VAL A 1 189 ? -0.751 6.524 26.148 1.00 41.52 294 VAL A N 1
ATOM 1379 C CA . VAL A 1 189 ? -1.689 5.466 26.508 1.00 39.97 294 VAL A CA 1
ATOM 1380 C C . VAL A 1 189 ? -2.550 5.040 25.317 1.00 40.72 294 VAL A C 1
ATOM 1381 O O . VAL A 1 189 ? -3.195 5.871 24.673 1.00 40.45 294 VAL A O 1
ATOM 1385 N N . PHE A 1 190 ? -2.579 3.736 25.067 1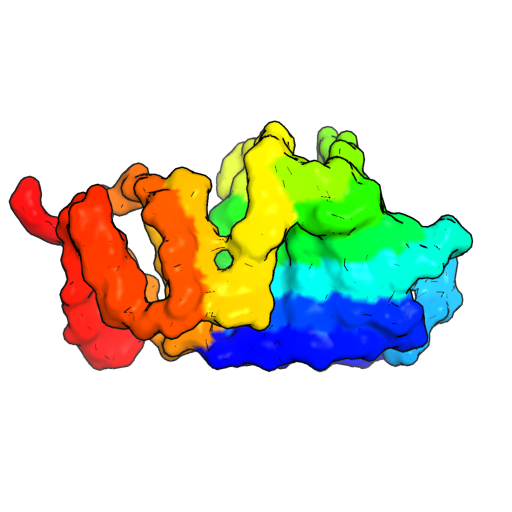.00 38.50 295 PHE A N 1
ATOM 1386 C CA . PHE A 1 190 ? -3.390 3.148 23.986 1.00 41.25 295 PHE A CA 1
ATOM 1387 C C . PHE A 1 190 ? -4.379 2.125 24.543 1.00 38.49 295 PHE A C 1
ATOM 1388 O O . PHE A 1 190 ? -4.171 0.917 24.438 1.00 38.20 295 PHE A O 1
ATOM 1396 N N . ASP A 1 191 ? -5.458 2.639 25.121 1.00 44.26 296 ASP A N 1
ATOM 1397 C CA . ASP A 1 191 ? -6.475 1.815 25.770 1.00 49.40 296 ASP A CA 1
ATOM 1398 C C . ASP A 1 191 ? -7.685 1.611 24.856 1.00 44.85 296 ASP A C 1
ATOM 1399 O O . ASP A 1 191 ? -8.748 1.188 25.308 1.00 49.99 296 ASP A O 1
ATOM 1404 N N . ASP A 1 192 ? -7.521 1.883 23.566 1.00 40.24 297 ASP A N 1
ATOM 1405 C CA . ASP A 1 192 ? -8.662 1.992 22.662 1.00 37.83 297 ASP A CA 1
ATOM 1406 C C . ASP A 1 192 ? -9.174 0.626 22.189 1.00 33.14 297 ASP A C 1
ATOM 1407 O O . ASP A 1 192 ? -8.424 -0.343 22.074 1.00 31.11 297 ASP A O 1
ATOM 1412 N N . TYR A 1 193 ? -10.474 0.583 21.920 1.00 35.57 298 TYR A N 1
ATOM 1413 C CA . TYR A 1 193 ? -11.092 -0.568 21.280 1.00 36.49 298 TYR A CA 1
ATOM 1414 C C . TYR A 1 193 ? -11.639 -0.105 19.932 1.00 35.38 298 TYR A C 1
ATOM 1415 O O . TYR A 1 193 ? -12.258 0.966 19.832 1.00 35.81 298 TYR A O 1
ATOM 1424 N N . ILE A 1 194 ? -11.381 -0.894 18.893 1.00 29.49 299 ILE A N 1
ATOM 1425 C CA . ILE A 1 194 ? -11.697 -0.492 17.537 1.00 30.42 299 ILE A CA 1
ATOM 1426 C C . ILE A 1 194 ? -12.907 -1.228 16.982 1.00 27.98 299 ILE A C 1
ATOM 1427 O O . ILE A 1 194 ? -13.087 -2.441 17.211 1.00 28.68 299 ILE A O 1
ATOM 1432 N N . TYR A 1 195 ? -13.724 -0.479 16.251 1.00 32.43 300 TYR A N 1
ATOM 1433 C CA . TYR A 1 195 ? -14.887 -1.012 15.550 1.00 36.44 300 TYR A CA 1
ATOM 1434 C C . TYR A 1 195 ? -14.789 -0.637 14.082 1.00 37.87 300 TYR A C 1
ATOM 1435 O O . TYR A 1 195 ? -14.330 0.456 13.743 1.00 37.17 300 TYR A O 1
ATOM 1444 N N . GLY A 1 196 ? -15.244 -1.535 13.217 1.00 37.64 301 GLY A N 1
ATOM 1445 C CA . GLY A 1 196 ? -15.383 -1.215 11.799 1.00 34.64 301 GLY A CA 1
ATOM 1446 C C . GLY A 1 196 ? -15.064 -2.365 10.875 1.00 30.94 301 GLY A C 1
ATOM 1447 O O . GLY A 1 196 ? -14.490 -3.366 11.279 1.00 32.90 301 GLY A O 1
ATOM 1448 N N . GLU A 1 197 ? -15.494 -2.213 9.629 1.00 31.84 302 GLU A N 1
ATOM 1449 C CA . GLU A 1 197 ? -15.255 -3.174 8.571 1.00 29.52 302 GLU A CA 1
ATOM 1450 C C . GLU A 1 197 ? -14.632 -2.400 7.446 1.00 29.04 302 GLU A C 1
ATOM 1451 O O . GLU A 1 197 ? -15.130 -1.338 7.084 1.00 30.43 302 GLU A O 1
ATOM 1457 N N . HIS A 1 198 ? -13.562 -2.947 6.885 1.00 28.13 303 HIS A N 1
ATOM 1458 C CA . HIS A 1 198 ? -12.809 -2.286 5.836 1.00 27.00 303 HIS A CA 1
ATOM 1459 C C . HIS A 1 198 ? -12.559 -3.287 4.735 1.00 25.24 303 HIS A C 1
ATOM 1460 O O . HIS A 1 198 ? -11.931 -4.297 4.972 1.00 30.57 303 HIS A O 1
ATOM 1467 N N . ASP A 1 199 ? -13.017 -2.972 3.527 1.00 25.58 304 ASP A N 1
ATOM 1468 C CA . ASP A 1 199 ? -12.998 -3.908 2.409 1.00 28.12 304 ASP A CA 1
ATOM 1469 C C . ASP A 1 199 ? -11.856 -3.526 1.487 1.00 27.30 304 ASP A C 1
ATOM 1470 O O . ASP A 1 199 ? -11.987 -2.610 0.681 1.00 27.49 304 ASP A O 1
ATOM 1475 N N . ASN A 1 200 ? -10.748 -4.248 1.613 1.00 25.16 305 ASN A N 1
ATOM 1476 C CA . ASN A 1 200 ? -9.609 -4.110 0.716 1.00 24.80 305 ASN A CA 1
ATOM 1477 C C . ASN A 1 200 ? -9.071 -2.686 0.687 1.00 25.69 305 ASN A C 1
ATOM 1478 O O . ASN A 1 200 ? -8.716 -2.189 -0.370 1.00 24.99 305 ASN A O 1
ATOM 1483 N N . LYS A 1 201 ? -8.997 -2.056 1.856 1.00 25.22 306 LYS A N 1
ATOM 1484 C CA . LYS A 1 201 ? -8.566 -0.667 1.929 1.00 24.77 306 LYS A CA 1
ATOM 1485 C C . LYS A 1 201 ? -7.051 -0.570 1.988 1.00 23.77 306 LYS A C 1
ATOM 1486 O O . LYS A 1 201 ? -6.358 -1.564 2.312 1.00 23.17 306 LYS A O 1
ATOM 1492 N N . SER A 1 202 ? -6.531 0.614 1.654 1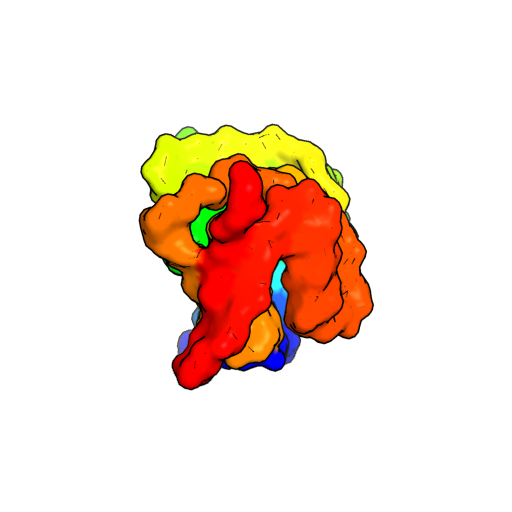.00 23.12 307 SER A N 1
ATOM 1493 C CA . SER A 1 202 ? -5.120 0.883 1.808 1.00 22.98 307 SER A CA 1
ATOM 1494 C C . SER A 1 202 ? -4.842 0.950 3.303 1.00 22.22 307 SER A C 1
ATOM 1495 O O . SER A 1 202 ? -5.740 1.243 4.079 1.00 22.82 307 SER A O 1
ATOM 1498 N N . LEU A 1 203 ? -3.612 0.681 3.706 1.00 22.91 308 LEU A N 1
ATOM 1499 C CA . LEU A 1 203 ? -3.200 0.897 5.101 1.00 22.67 308 LEU A CA 1
ATOM 1500 C C . LEU A 1 203 ? -3.474 2.344 5.529 1.00 24.93 308 LEU A C 1
ATOM 1501 O O . LEU A 1 203 ? -3.996 2.600 6.622 1.00 24.37 308 LEU A O 1
ATOM 1506 N N . GLU A 1 204 ? -3.142 3.281 4.645 1.00 27.23 309 GLU A N 1
ATOM 1507 C CA . GLU A 1 204 ? -3.335 4.707 4.916 1.00 32.76 309 GLU A CA 1
ATOM 1508 C C . GLU A 1 204 ? -4.793 4.985 5.286 1.00 30.54 309 GLU A C 1
ATOM 1509 O O . GLU A 1 204 ? -5.085 5.640 6.291 1.00 31.39 309 GLU A O 1
ATOM 1515 N N . ALA A 1 205 ? -5.704 4.443 4.487 1.00 29.44 310 ALA A N 1
ATOM 1516 C CA . ALA A 1 205 ? -7.151 4.606 4.699 1.00 28.75 310 ALA A CA 1
ATOM 1517 C C . ALA A 1 205 ? -7.635 4.007 6.007 1.00 28.41 310 ALA A C 1
ATOM 1518 O O . ALA A 1 205 ? -8.505 4.559 6.704 1.00 26.63 310 ALA A O 1
ATOM 1520 N N . VAL A 1 206 ? -7.101 2.832 6.333 1.00 25.78 311 VAL A N 1
ATOM 1521 C CA . VAL A 1 206 ? -7.471 2.199 7.573 1.00 25.39 311 VAL A CA 1
ATOM 1522 C C . VAL A 1 206 ? -6.979 3.029 8.745 1.00 24.33 311 VAL A C 1
ATOM 1523 O O . VAL A 1 206 ? -7.732 3.249 9.679 1.00 25.92 311 VAL A O 1
ATOM 1527 N N . LEU A 1 207 ? -5.740 3.518 8.676 1.00 25.25 312 LEU A N 1
ATOM 1528 C CA . LEU A 1 207 ? -5.212 4.369 9.736 1.00 27.70 312 LEU A CA 1
ATOM 1529 C C . LEU A 1 207 ? -5.981 5.700 9.862 1.00 29.77 312 LEU A C 1
ATOM 1530 O O . LEU A 1 207 ? -6.251 6.139 10.968 1.00 30.56 312 LEU A O 1
ATOM 1535 N N . ASN A 1 208 ? -6.383 6.293 8.741 1.00 31.04 313 ASN A N 1
ATOM 1536 C CA . ASN A 1 208 ? -7.241 7.492 8.781 1.00 34.26 313 ASN A CA 1
ATOM 1537 C C . ASN A 1 208 ? -8.575 7.230 9.482 1.00 33.61 313 ASN A C 1
ATOM 1538 O O . ASN A 1 208 ? -9.057 8.047 10.279 1.00 35.97 313 ASN A O 1
ATOM 1543 N N . ALA A 1 209 ? -9.171 6.083 9.201 1.00 33.84 314 ALA A N 1
ATOM 1544 C CA . ALA A 1 209 ? -10.430 5.713 9.828 1.00 32.28 314 ALA A CA 1
ATOM 1545 C C . ALA A 1 209 ? -10.273 5.552 11.330 1.00 33.19 314 ALA A C 1
ATOM 1546 O O . ALA A 1 209 ? -11.148 5.946 12.101 1.00 36.36 314 ALA A O 1
ATOM 1548 N N . ILE A 1 210 ? -9.153 4.968 11.744 1.00 29.12 315 ILE A N 1
ATOM 1549 C CA . ILE A 1 210 ? -8.824 4.865 13.155 1.00 28.86 315 ILE A CA 1
ATOM 1550 C C . ILE A 1 210 ? -8.622 6.242 13.752 1.00 31.16 315 ILE A C 1
ATOM 1551 O O . ILE A 1 210 ? -9.110 6.498 14.847 1.00 34.11 315 ILE A O 1
ATOM 1556 N N . GLN A 1 211 ? -7.915 7.114 13.031 1.00 33.38 316 GLN A N 1
ATOM 1557 C CA . GLN A 1 211 ? -7.710 8.496 13.478 1.00 36.35 316 GLN A CA 1
ATOM 1558 C C . GLN A 1 211 ? -9.054 9.175 13.694 1.00 38.24 316 GLN A C 1
ATOM 1559 O O . GLN A 1 211 ? -9.289 9.770 14.747 1.00 39.59 316 GLN A O 1
ATOM 1565 N N . TYR A 1 212 ? -9.939 9.064 12.704 1.00 39.63 317 TYR A N 1
ATOM 1566 C CA . TYR A 1 212 ? -11.292 9.625 12.809 1.00 46.61 317 TYR A CA 1
ATOM 1567 C C . TYR A 1 212 ? -12.037 9.135 14.052 1.00 47.79 317 TYR A C 1
ATOM 1568 O O . TYR A 1 212 ? -12.761 9.903 14.689 1.00 51.83 317 TYR A O 1
ATOM 1577 N N . SER A 1 213 ? -11.860 7.865 14.395 1.00 47.41 318 SER A N 1
ATOM 1578 C CA . SER A 1 213 ? -12.570 7.250 15.515 1.00 46.42 318 SER A CA 1
ATOM 1579 C C . SER A 1 213 ? -11.932 7.497 16.884 1.00 48.25 318 SER A C 1
ATOM 1580 O O . SER A 1 213 ? -12.637 7.552 17.889 1.00 50.38 318 SER A O 1
ATOM 1583 N N . THR A 1 214 ? -10.607 7.630 16.928 1.00 42.50 319 THR A N 1
ATOM 1584 C CA . THR A 1 214 ? -9.875 7.596 18.197 1.00 39.24 319 THR A CA 1
ATOM 1585 C C . THR A 1 214 ? -9.024 8.820 18.486 1.00 42.98 319 THR A C 1
ATOM 1586 O O . THR A 1 214 ? -8.627 9.025 19.632 1.00 46.04 319 THR A O 1
ATOM 1590 N N . GLY A 1 215 ? -8.740 9.624 17.459 1.00 43.63 320 GLY A N 1
ATOM 1591 C CA . GLY A 1 215 ? -7.720 10.658 17.549 1.00 41.81 320 GLY A CA 1
ATOM 1592 C C . GLY A 1 215 ? -6.293 10.160 17.337 1.00 39.20 320 GLY A C 1
ATOM 1593 O O . GLY A 1 215 ? -5.369 10.959 17.226 1.00 39.62 320 GLY A O 1
ATOM 1594 N N . ILE A 1 216 ? -6.088 8.851 17.245 1.00 38.85 321 ILE A N 1
ATOM 1595 C CA . ILE A 1 216 ? -4.736 8.329 17.042 1.00 39.10 321 ILE A CA 1
ATOM 1596 C C . ILE A 1 216 ? -4.186 8.800 15.687 1.00 39.32 321 ILE A C 1
ATOM 1597 O O . ILE A 1 216 ? -4.835 8.620 14.661 1.00 36.28 321 ILE A O 1
ATOM 1602 N N . ARG A 1 217 ? -3.013 9.433 15.693 1.00 40.01 322 ARG A N 1
ATOM 1603 C CA . ARG A 1 217 ? -2.352 9.835 14.455 1.00 40.35 322 ARG A CA 1
ATOM 1604 C C . ARG A 1 217 ? -1.232 8.863 14.133 1.00 38.52 322 ARG A C 1
ATOM 1605 O O . ARG A 1 217 ? -0.835 8.040 14.971 1.00 37.54 322 ARG A O 1
ATOM 1613 N N . TYR A 1 218 ? -0.732 8.952 12.910 1.00 37.03 323 TYR A N 1
ATOM 1614 C CA . TYR A 1 218 ? 0.413 8.150 12.496 1.00 38.77 323 TYR A CA 1
ATOM 1615 C C . TYR A 1 218 ? 1.405 8.963 11.669 1.00 38.86 323 TYR A C 1
ATOM 1616 O O . TYR A 1 218 ? 1.006 9.855 10.929 1.00 39.22 323 TYR A O 1
ATOM 1625 N N . ARG A 1 219 ? 2.694 8.661 11.819 1.00 40.12 324 ARG A N 1
ATOM 1626 C CA . ARG A 1 219 ? 3.714 9.160 10.894 1.00 43.03 324 ARG A CA 1
ATOM 1627 C C . ARG A 1 219 ? 4.692 8.072 10.455 1.00 44.25 324 ARG A C 1
ATOM 1628 O O . ARG A 1 219 ? 4.983 7.135 11.208 1.00 39.30 324 ARG A O 1
ATOM 1636 N N . LYS A 1 220 ? 5.213 8.217 9.236 1.00 46.84 325 LYS A N 1
ATOM 1637 C CA . LYS A 1 220 ? 6.163 7.257 8.682 1.00 50.69 325 LYS A CA 1
ATOM 1638 C C . LYS A 1 220 ? 7.593 7.651 9.038 1.00 52.85 325 LYS A C 1
ATOM 1639 O O . LYS A 1 220 ? 7.936 8.831 9.041 1.00 55.85 325 LYS A O 1
ATOM 1641 N N . GLU A 1 221 ? 8.411 6.648 9.352 1.00 55.80 326 GLU A N 1
ATOM 1642 C CA . GLU A 1 221 ? 9.856 6.815 9.551 1.00 61.37 326 GLU A CA 1
ATOM 1643 C C . GLU A 1 221 ? 10.582 5.802 8.659 1.00 60.75 326 GLU A C 1
ATOM 1644 O O . GLU A 1 221 ? 9.949 5.157 7.826 1.00 51.91 326 GLU A O 1
ATOM 1650 N N . GLU A 1 222 ? 11.896 5.659 8.813 1.00 61.66 327 GLU A N 1
ATOM 1651 C CA . GLU A 1 222 ? 12.629 4.650 8.044 1.00 63.25 327 GLU A CA 1
ATOM 1652 C C . GLU A 1 222 ? 12.003 3.269 8.264 1.00 59.33 327 GLU A C 1
ATOM 1653 O O . GLU A 1 222 ? 12.250 2.626 9.283 1.00 55.94 327 GLU A O 1
ATOM 1655 N N . SER A 1 223 ? 11.165 2.846 7.317 1.00 55.09 328 SER A N 1
ATOM 1656 C CA . SER A 1 223 ? 10.518 1.529 7.343 1.00 54.32 328 SER A CA 1
ATOM 1657 C C . SER A 1 223 ? 9.701 1.257 8.615 1.00 52.01 328 SER A C 1
ATOM 1658 O O . SER A 1 223 ? 9.516 0.099 9.007 1.00 52.45 328 SER A O 1
ATOM 1661 N N . ARG A 1 224 ? 9.224 2.317 9.252 1.00 46.77 329 ARG A N 1
ATOM 1662 C CA . ARG A 1 224 ? 8.493 2.203 10.500 1.00 49.46 329 ARG A CA 1
ATOM 1663 C C . ARG A 1 224 ? 7.319 3.166 10.427 1.00 43.55 329 ARG A C 1
ATOM 1664 O O . ARG A 1 224 ? 7.498 4.317 10.022 1.00 41.92 329 ARG A O 1
ATOM 1672 N N . ILE A 1 225 ? 6.122 2.697 10.769 1.00 37.38 330 ILE A N 1
ATOM 1673 C CA . ILE A 1 225 ? 5.027 3.602 11.065 1.00 35.43 330 ILE A CA 1
ATOM 1674 C C . ILE A 1 225 ? 4.867 3.641 12.574 1.00 35.40 330 ILE A C 1
ATOM 1675 O O . ILE A 1 225 ? 4.802 2.596 13.223 1.00 33.72 330 ILE A O 1
ATOM 1680 N N . VAL A 1 226 ? 4.803 4.855 13.117 1.00 34.56 331 VAL A N 1
ATOM 1681 C CA . VAL A 1 226 ? 4.631 5.082 14.557 1.00 35.14 331 VAL A CA 1
ATOM 1682 C C . VAL A 1 226 ? 3.270 5.718 14.821 1.00 34.50 331 VAL A C 1
ATOM 1683 O O . VAL A 1 226 ? 2.909 6.700 14.183 1.00 35.89 331 VAL A O 1
ATOM 1687 N N . LEU A 1 227 ? 2.509 5.142 15.745 1.00 33.99 332 LEU A N 1
ATOM 1688 C CA . LEU A 1 227 ? 1.204 5.681 16.115 1.00 34.57 332 LEU A CA 1
ATOM 1689 C C . LEU A 1 227 ? 1.364 6.514 17.366 1.00 35.50 332 LEU A C 1
ATOM 1690 O O . LEU A 1 227 ? 2.170 6.180 18.237 1.00 35.00 332 LEU A O 1
ATOM 1695 N N . TYR A 1 228 ? 0.615 7.608 17.443 1.00 35.27 333 TYR A N 1
ATOM 1696 C CA . TYR A 1 228 ? 0.729 8.515 18.574 1.00 36.49 333 TYR A CA 1
ATOM 1697 C C . TYR A 1 228 ? -0.572 9.284 18.799 1.00 38.49 333 TYR A C 1
ATOM 1698 O O . TYR A 1 228 ? -1.560 9.076 18.085 1.00 36.06 333 TYR A O 1
ATOM 1707 N N . LYS A 1 229 ? -0.572 10.122 19.837 1.00 39.86 334 LYS A N 1
ATOM 1708 C CA . LYS A 1 229 ? -1.704 10.990 20.170 1.00 40.78 334 LYS A CA 1
ATOM 1709 C C . LYS A 1 229 ? -1.141 12.348 20.546 1.00 45.74 334 LYS A C 1
ATOM 1710 O O . LYS A 1 229 ? 0.043 12.466 20.849 1.00 47.96 334 LYS A O 1
ATOM 1716 N N . THR A 1 230 ? -2.008 13.356 20.514 1.00 50.70 335 THR A N 1
ATOM 1717 C CA . THR A 1 230 ? -1.686 14.725 20.950 1.00 55.84 335 THR A CA 1
ATOM 1718 C C . THR A 1 230 ? -2.978 15.473 21.303 1.00 61.29 335 THR A C 1
ATOM 1719 O O . THR A 1 230 ? -4.009 15.270 20.663 1.00 63.60 335 THR A O 1
ATOM 1723 N N . SER A 1 231 ? -2.902 16.352 22.305 1.00 68.49 336 SER A N 1
ATOM 1724 C CA . SER A 1 231 ? -4.075 17.049 22.867 1.00 74.45 336 SER A CA 1
ATOM 1725 C C . SER A 1 231 ? -4.989 16.079 23.615 1.00 73.08 336 SER A C 1
ATOM 1726 O O . SER A 1 231 ? -5.030 16.076 24.844 1.00 72.06 336 SER A O 1
#

B-factor: mean 28.27, std 12.45, range [10.47, 78.99]

Foldseek 3Di:
DDKDAAAFQGKDWDQAPQRKIKIAAFGKMKDADNDQPDQEREIEMAAKMKIQDDADVRYWYWYDYPFWIKIDRGFIWMWGHHPPDQKTKIAGQADKIWIGGPVDIDIDHHQWMWMAGNPPGDIDIDGHHRCQVVLVVQPKDFFDQAFPVRVQVVLCRNRVAAEEEDPVADRRGGDGDMDGNDDSVVVQVVVCVVPVWDWDDDDRYIYIYHDD

CATH classification: 2.60.120.1440 (+1 more: 3.55.50.30)

Organism: Parabacteroides distasonis (strain ATCC 8503 / DSM 20701 / CIP 104284 / JCM 5825 / NCTC 11152) (NCBI:txid435591)

Solvent-accessible surface area: 10808 Å² total; per-residue (Å²): 165,46,94,42,61,6,94,80,42,77,80,91,114,29,83,5,70,39,33,0,39,0,50,0,16,2,20,0,35,0,86,23,30,106,117,18,117,58,114,43,4,51,1,61,7,45,0,8,0,20,0,81,7,100,141,57,116,69,49,24,0,15,0,92,10,188,22,6,31,0,63,5,63,12,6,6,0,1,0,45,3,1,131,85,11,61,41,1,16,0,1,0,81,68,30,148,2,51,0,36,17,120,172,23,98,56,200,1,87,59,63,29,13,0,37,16,26,48,101,91,54,116,80,93,88,66,111,20,55,0,113,68,29,6,22,14,39,124,18,8,10,51,4,58,134,25,24,2,46,13,0,5,54,23,0,38,8,42,57,99,49,82,6,37,55,25,126,139,35,112,37,108,29,94,4,131,27,103,17,112,97,95,64,24,111,31,0,3,69,33,4,60,205,81,35,43,3,112,58,105,85,81,100,96,107,20,12,1,41,63,95,172

Secondary structure (DSSP, 8-state):
-EEEE--TT--EEEE-TTS-EEEE-TT-EEEE-SS--SSSEEEEEEEEEEEEEPP-TTS-EEEE-SS-EEEESSEEEEEEE-TTSSEEEEEEEEE-EEEEETTEEEEE-TTEEEEEETTT--EEEEE--HHHHTGGGGTEEEEEEEEHHHHHHHHHHHHT--EEE-TTS----EEEEEEES--HHHHHHHHHHHH--EEEEETTEEEEE---

Radius of gyration: 17.76 Å; Cα contacts (8 Å, |Δi|>4): 506; chains: 1; bounding box: 35×60×32 Å